Protein AF-A0A819PKG3-F1 (afdb_monomer_lite)

Foldseek 3Di:
DLVVVLVVCVVDPLPDPPPPPPDPPVNVVSLVVLLVVLVVVCVDPDDLLSVLLSLLSNLVSQVVDDDPPDPLVVSLVSVLVSLVVAALLSNLLSLVSSLVNVVVVCVVNVHDDPVSNVSSVCSNPPDDPPPDDPPRRPSNLVSCVVSPVLVVSLVSLVSSLVSLLVVDDPVLVVLLQPLPRALVNSLVVVVVVDDDCPVSSVSNLVSLQSSLVSLVVQLVVDVPSDPVSNVSSSSSNRSD

pLDDT: mean 70.4, std 14.84, range [35.84, 90.31]

Organism: NCBI:txid392033

Structure (mmCIF, N/CA/C/O backbone):
data_AF-A0A819PKG3-F1
#
_entry.id   AF-A0A819PKG3-F1
#
loop_
_atom_site.group_PDB
_atom_site.id
_atom_site.type_symbol
_atom_site.label_atom_id
_atom_site.label_alt_id
_atom_site.label_comp_id
_atom_site.label_asym_id
_atom_site.label_entity_id
_atom_site.label_seq_id
_atom_site.pdbx_PDB_ins_code
_atom_site.Cartn_x
_atom_site.Cartn_y
_atom_site.Cartn_z
_atom_site.occupancy
_atom_site.B_iso_or_equiv
_atom_site.auth_seq_id
_atom_site.auth_comp_id
_atom_site.auth_asym_id
_atom_site.auth_atom_id
_atom_site.pdbx_PDB_model_num
ATOM 1 N N . MET A 1 1 ? -17.868 6.378 -14.867 1.00 46.81 1 MET A N 1
ATOM 2 C CA . MET A 1 1 ? -17.670 5.806 -13.519 1.00 46.81 1 MET A CA 1
ATOM 3 C C . MET A 1 1 ? -16.278 6.158 -12.999 1.00 46.81 1 MET A C 1
ATOM 5 O O . MET A 1 1 ? -16.223 7.030 -12.149 1.00 46.81 1 MET A O 1
ATOM 9 N N . ARG A 1 2 ? -15.184 5.701 -13.640 1.00 41.38 2 ARG A N 1
ATOM 10 C CA . ARG A 1 2 ? -13.813 6.256 -13.464 1.00 41.38 2 ARG A CA 1
ATOM 11 C C . ARG A 1 2 ? -13.737 7.786 -13.596 1.00 41.38 2 ARG A C 1
ATOM 13 O O . ARG A 1 2 ? -13.111 8.456 -12.792 1.00 41.38 2 ARG A O 1
ATOM 20 N N . LEU A 1 3 ? -14.499 8.337 -14.547 1.00 35.84 3 LEU A N 1
ATOM 21 C CA . LEU A 1 3 ? -14.667 9.781 -14.764 1.00 35.84 3 LEU A CA 1
ATOM 22 C C . LEU A 1 3 ? -15.245 10.561 -13.569 1.00 35.84 3 LEU A C 1
ATOM 24 O O . LEU A 1 3 ? -15.046 11.762 -13.524 1.00 35.84 3 LEU A O 1
ATOM 28 N N . LYS A 1 4 ? -15.974 9.928 -12.635 1.00 41.09 4 LYS A N 1
ATOM 29 C CA . LYS A 1 4 ? -16.580 10.635 -11.492 1.00 41.09 4 LYS A CA 1
ATOM 30 C C . LYS A 1 4 ? -15.589 10.773 -10.333 1.00 41.09 4 LYS A C 1
ATOM 32 O O . LYS A 1 4 ? -15.540 11.836 -9.739 1.00 41.09 4 LYS A O 1
ATOM 37 N N . LEU A 1 5 ? -14.763 9.748 -10.085 1.00 47.56 5 LEU A N 1
ATOM 38 C CA . LEU A 1 5 ? -13.627 9.859 -9.163 1.00 47.56 5 LEU A CA 1
ATOM 39 C C . LEU A 1 5 ? -12.560 10.797 -9.747 1.00 47.56 5 LEU A C 1
ATOM 41 O O . LEU A 1 5 ? -12.163 11.745 -9.092 1.00 47.56 5 LEU A O 1
ATOM 45 N N . ALA A 1 6 ? -12.195 10.619 -11.023 1.00 41.00 6 ALA A N 1
ATOM 46 C CA . ALA A 1 6 ? -11.259 11.510 -11.715 1.00 41.00 6 ALA A CA 1
ATOM 47 C C . ALA A 1 6 ? -11.750 12.971 -11.800 1.00 41.00 6 ALA A C 1
ATOM 49 O O . ALA A 1 6 ? -10.934 13.882 -11.810 1.00 41.00 6 ALA A O 1
ATOM 50 N N . ALA A 1 7 ? -13.066 13.214 -11.865 1.00 42.75 7 ALA A N 1
ATOM 51 C CA . ALA A 1 7 ? -13.620 14.569 -11.787 1.00 42.75 7 ALA A CA 1
ATOM 52 C C . ALA A 1 7 ? -13.495 15.174 -10.379 1.00 42.75 7 ALA A C 1
ATOM 54 O O . ALA A 1 7 ? -13.214 16.359 -10.281 1.00 42.75 7 ALA A O 1
ATOM 55 N N . MET A 1 8 ? -13.634 14.375 -9.313 1.00 50.59 8 MET A N 1
ATOM 56 C CA . MET A 1 8 ? -13.410 14.844 -7.936 1.00 50.59 8 MET A CA 1
ATOM 57 C C . MET A 1 8 ? -11.933 15.165 -7.673 1.00 50.59 8 MET A C 1
ATOM 59 O O . MET A 1 8 ? -11.638 16.176 -7.051 1.00 50.59 8 MET A O 1
ATOM 63 N N . TYR A 1 9 ? -11.010 14.364 -8.214 1.00 45.62 9 TYR A N 1
ATOM 64 C CA . TYR A 1 9 ? -9.569 14.643 -8.160 1.00 45.62 9 TYR A CA 1
ATOM 65 C C . TYR A 1 9 ? -9.150 15.877 -8.973 1.00 45.62 9 TYR A C 1
ATOM 67 O O . TYR A 1 9 ? -8.185 16.535 -8.621 1.00 45.62 9 TYR A O 1
ATOM 75 N N . ARG A 1 10 ? -9.862 16.216 -10.057 1.00 44.12 10 ARG A N 1
ATOM 76 C CA . ARG A 1 10 ? -9.576 17.427 -10.851 1.00 44.12 10 ARG A CA 1
ATOM 77 C C . ARG A 1 10 ? -10.128 18.715 -10.252 1.00 44.12 10 ARG A C 1
ATOM 79 O O . ARG A 1 10 ? -9.676 19.780 -10.650 1.00 44.12 10 ARG A O 1
ATOM 86 N N . GLU A 1 11 ? -11.130 18.639 -9.379 1.00 43.03 11 GLU A N 1
ATOM 87 C CA . GLU A 1 11 ? -11.651 19.828 -8.690 1.00 43.03 11 GLU A CA 1
ATOM 88 C C . GLU A 1 11 ? -10.794 20.221 -7.479 1.00 43.03 11 GLU A C 1
ATOM 90 O O . GLU A 1 11 ? -10.862 21.372 -7.060 1.00 43.03 11 GLU A O 1
ATOM 95 N N . ASN A 1 12 ? -9.947 19.314 -6.980 1.00 44.34 12 ASN A N 1
ATOM 96 C CA . ASN A 1 12 ? -9.020 19.563 -5.884 1.00 44.34 12 ASN A CA 1
ATOM 97 C C . ASN A 1 12 ? -7.599 19.154 -6.306 1.00 44.34 12 ASN A C 1
ATOM 99 O O . ASN A 1 12 ? -7.219 17.992 -6.167 1.00 44.34 12 ASN A O 1
ATOM 103 N N . GLU A 1 13 ? -6.803 20.109 -6.785 1.00 42.12 13 GLU A N 1
ATOM 104 C CA . GLU A 1 13 ? -5.339 20.035 -6.698 1.00 42.12 13 GLU A CA 1
ATOM 105 C C . GLU A 1 13 ? -4.972 19.931 -5.205 1.00 42.12 13 GLU A C 1
ATOM 107 O O . GLU A 1 13 ? -4.808 20.927 -4.510 1.00 42.12 13 GLU A O 1
ATOM 112 N N . ILE A 1 14 ? -4.953 18.704 -4.673 1.00 48.00 14 ILE A N 1
ATOM 113 C CA . ILE A 1 14 ? -4.608 18.413 -3.269 1.00 48.00 14 ILE A CA 1
ATOM 114 C C . ILE A 1 14 ? -3.106 18.635 -3.015 1.00 48.00 14 ILE A C 1
ATOM 116 O O . ILE A 1 14 ? -2.714 18.810 -1.863 1.00 48.00 14 ILE A O 1
ATOM 120 N N . ASP A 1 15 ? -2.295 18.709 -4.073 1.00 41.75 15 ASP A N 1
ATOM 121 C CA . ASP A 1 15 ? -0.834 18.737 -3.969 1.00 41.75 15 ASP A CA 1
ATOM 122 C C . ASP A 1 15 ? -0.178 20.063 -4.409 1.00 41.75 15 ASP A C 1
ATOM 124 O O . ASP A 1 15 ? 1.043 20.130 -4.370 1.00 41.75 15 ASP A O 1
ATOM 128 N N . ASP A 1 16 ? -0.922 21.127 -4.760 1.00 39.69 16 ASP A N 1
ATOM 129 C CA . ASP A 1 16 ? -0.291 22.354 -5.301 1.00 39.69 16 ASP A CA 1
ATOM 130 C C . ASP A 1 16 ? -0.904 23.676 -4.808 1.00 39.69 16 ASP A C 1
ATOM 132 O O . ASP A 1 16 ? -1.137 24.624 -5.557 1.00 39.69 16 ASP A O 1
ATOM 136 N N . VAL A 1 17 ? -1.135 23.767 -3.498 1.00 38.34 17 VAL A N 1
ATOM 137 C CA . VAL A 1 17 ? -1.155 25.080 -2.843 1.00 38.34 17 VAL A CA 1
ATOM 138 C C . VAL A 1 17 ? 0.166 25.233 -2.098 1.00 38.34 17 VAL A C 1
ATOM 140 O O . VAL A 1 17 ? 0.240 25.067 -0.879 1.00 38.34 17 VAL A O 1
ATOM 143 N N . GLU A 1 18 ? 1.238 25.525 -2.841 1.00 39.75 18 GLU A N 1
ATOM 144 C CA . GLU A 1 18 ? 2.344 26.298 -2.275 1.00 39.75 18 GLU A CA 1
ATOM 145 C C . GLU A 1 18 ? 1.774 27.673 -1.899 1.00 39.75 18 GLU A C 1
ATOM 147 O O . GLU A 1 18 ? 1.814 28.629 -2.671 1.00 39.75 18 GLU A O 1
ATOM 152 N N . ASP A 1 19 ? 1.166 27.762 -0.714 1.00 40.25 19 ASP A N 1
ATOM 153 C CA . ASP A 1 19 ? 0.818 29.045 -0.125 1.00 40.25 19 ASP A CA 1
ATOM 154 C C . ASP A 1 19 ? 2.145 29.765 0.160 1.00 40.25 19 ASP A C 1
ATOM 156 O O . ASP A 1 19 ? 2.827 29.497 1.155 1.00 40.25 19 ASP A O 1
ATOM 160 N N . GLU A 1 20 ? 2.493 30.722 -0.708 1.00 42.50 20 GLU A N 1
ATOM 161 C CA . GLU A 1 20 ? 3.565 31.712 -0.502 1.00 42.50 20 GLU A CA 1
ATOM 162 C C . GLU A 1 20 ? 3.429 32.453 0.852 1.00 42.50 20 GLU A C 1
ATOM 164 O O . GLU A 1 20 ? 4.369 33.114 1.301 1.00 42.50 20 GLU A O 1
ATOM 169 N N . ASP A 1 21 ? 2.293 32.291 1.540 1.00 44.12 21 ASP A N 1
ATOM 170 C CA . ASP A 1 21 ? 1.926 32.978 2.773 1.00 44.12 21 ASP A CA 1
ATOM 171 C C . ASP A 1 21 ? 2.094 32.157 4.067 1.00 44.12 21 ASP A C 1
ATOM 173 O O . ASP 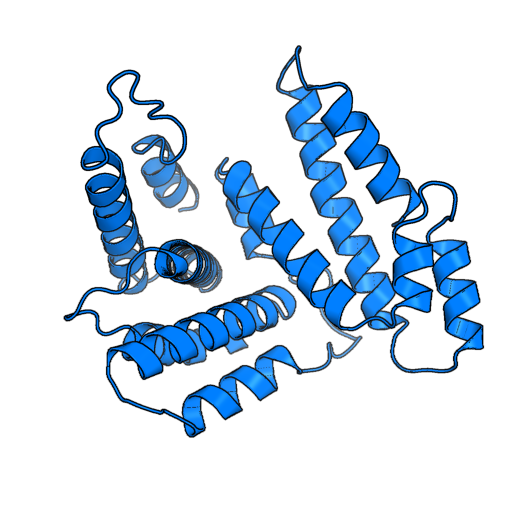A 1 21 ? 1.881 32.701 5.154 1.00 44.12 21 ASP A O 1
ATOM 177 N N . ASN A 1 22 ? 2.586 30.910 4.016 1.00 42.31 22 ASN A N 1
ATOM 178 C CA . ASN A 1 22 ? 2.948 30.146 5.228 1.00 42.31 22 ASN A CA 1
ATOM 179 C C . ASN A 1 22 ? 1.762 29.957 6.212 1.00 42.31 22 ASN A C 1
ATOM 181 O O . ASN A 1 22 ? 1.965 29.865 7.430 1.00 42.31 22 ASN A O 1
ATOM 185 N N . ASP A 1 23 ? 0.527 29.930 5.700 1.00 43.25 23 ASP A N 1
ATOM 186 C CA . ASP A 1 23 ? -0.680 29.748 6.505 1.00 43.25 23 ASP A CA 1
ATOM 187 C C . ASP A 1 23 ? -1.033 28.255 6.580 1.00 43.25 23 ASP A C 1
ATOM 189 O O . ASP A 1 23 ? -1.332 27.596 5.589 1.00 43.25 23 ASP A O 1
ATOM 193 N N . TYR A 1 24 ? -0.939 27.676 7.775 1.00 43.19 24 TYR A N 1
ATOM 194 C CA . TYR A 1 24 ? -1.132 26.237 7.993 1.00 43.19 24 TYR A CA 1
ATOM 195 C C . TYR A 1 24 ? -2.611 25.801 7.889 1.00 43.19 24 TYR A C 1
ATOM 197 O O . TYR A 1 24 ? -2.891 24.597 7.900 1.00 43.19 24 TYR A O 1
ATOM 205 N N . ASP A 1 25 ? -3.559 26.742 7.814 1.00 46.38 25 ASP A N 1
ATOM 206 C CA . ASP A 1 25 ? -4.997 26.482 7.982 1.00 46.38 25 ASP A CA 1
ATOM 207 C C . ASP A 1 25 ? -5.692 25.936 6.716 1.00 46.38 25 ASP A C 1
ATOM 209 O O . ASP A 1 25 ? -6.521 25.026 6.808 1.00 46.38 25 ASP A O 1
ATOM 213 N N . THR A 1 26 ? -5.300 26.378 5.518 1.00 44.91 26 THR A N 1
ATOM 214 C CA . THR A 1 26 ? -5.880 25.956 4.222 1.00 44.91 26 THR A CA 1
ATOM 215 C C . THR A 1 26 ? -5.641 24.474 3.920 1.00 44.91 26 THR A C 1
ATOM 217 O O . THR A 1 26 ? -6.523 23.772 3.412 1.00 44.91 26 THR A O 1
ATOM 220 N N . SER A 1 27 ? -4.475 23.952 4.313 1.00 56.16 27 SER A N 1
ATOM 221 C CA . SER A 1 27 ? -4.108 22.546 4.102 1.00 56.16 27 SER A CA 1
ATOM 222 C C . SER A 1 27 ? -4.941 21.570 4.951 1.00 56.16 27 SER A C 1
ATOM 224 O O . SER A 1 27 ? -5.255 20.462 4.511 1.00 56.16 27 SER A O 1
ATOM 226 N N . ASN A 1 28 ? -5.374 21.985 6.146 1.00 57.69 28 ASN A N 1
ATOM 227 C CA . ASN A 1 28 ? -6.182 21.156 7.045 1.00 57.69 28 ASN A CA 1
ATOM 228 C C . ASN A 1 28 ? -7.643 21.061 6.592 1.00 57.69 28 ASN A C 1
ATOM 230 O O . ASN A 1 28 ? -8.258 19.998 6.713 1.00 57.69 28 ASN A O 1
ATOM 234 N N . GLU A 1 29 ? -8.203 22.149 6.062 1.00 60.81 29 GLU A N 1
ATOM 235 C CA . GLU A 1 29 ? -9.578 22.177 5.555 1.00 60.81 29 GLU A CA 1
ATOM 236 C C . GLU A 1 29 ? -9.726 21.36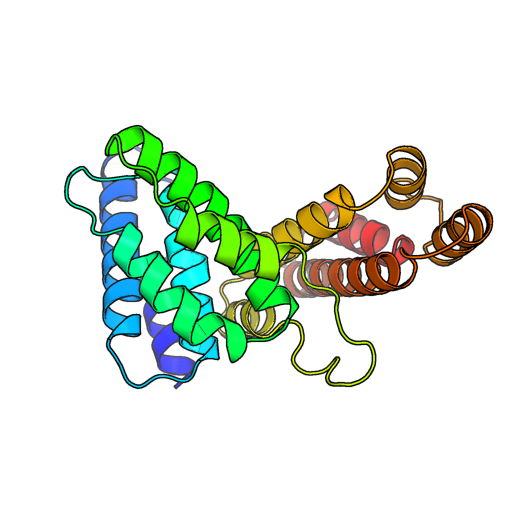9 4.260 1.00 60.81 29 GLU A C 1
ATOM 238 O O . GLU A 1 29 ? -10.637 20.543 4.159 1.00 60.81 29 GLU A O 1
ATOM 243 N N . SER A 1 30 ? -8.791 21.518 3.314 1.00 62.78 30 SER A N 1
ATOM 244 C CA . SER A 1 30 ? -8.776 20.748 2.059 1.00 62.78 30 SER A CA 1
ATOM 245 C C . SER A 1 30 ? -8.639 19.234 2.306 1.00 62.78 30 SER A C 1
ATOM 247 O O . SER A 1 30 ? -9.353 18.410 1.721 1.00 62.78 30 SER A O 1
ATOM 249 N N . ARG A 1 31 ? -7.797 18.839 3.271 1.00 63.66 31 ARG A N 1
ATOM 250 C CA . ARG A 1 31 ? -7.639 17.432 3.680 1.00 63.66 31 ARG A CA 1
ATOM 251 C C . ARG A 1 31 ? -8.858 16.887 4.422 1.00 63.66 31 ARG A C 1
ATOM 253 O O . ARG A 1 31 ? -9.270 15.759 4.157 1.00 63.66 31 ARG A O 1
ATOM 260 N N . ALA A 1 32 ? -9.470 17.667 5.317 1.00 67.31 32 ALA A N 1
ATOM 261 C CA . ALA A 1 32 ? -10.700 17.264 6.004 1.00 67.31 32 ALA A CA 1
ATOM 262 C C . ALA A 1 32 ? -11.863 17.068 5.019 1.00 67.31 32 ALA A C 1
ATOM 264 O O . ALA A 1 32 ? -12.620 16.103 5.144 1.00 67.31 32 ALA A O 1
ATOM 265 N N . LEU A 1 33 ? -11.962 17.939 4.011 1.00 70.94 33 LEU A N 1
ATOM 266 C CA . LEU A 1 33 ? -12.909 17.799 2.910 1.00 70.94 33 LEU A CA 1
ATOM 267 C C . LEU A 1 33 ? -12.640 16.517 2.110 1.00 70.94 33 LEU A C 1
ATOM 269 O O . LEU A 1 33 ? -13.570 15.761 1.839 1.00 70.94 33 LEU A O 1
ATOM 273 N N . SER A 1 34 ? -11.374 16.225 1.809 1.00 71.00 34 SER A N 1
ATOM 274 C CA . SER A 1 34 ? -10.971 14.999 1.108 1.00 71.00 34 SER A CA 1
ATOM 275 C C . SER A 1 34 ? -11.344 13.738 1.898 1.00 71.00 34 SER A C 1
ATOM 277 O O . SER A 1 34 ? -11.949 12.814 1.354 1.00 71.00 34 SER A O 1
ATOM 279 N N . LEU A 1 35 ? -11.074 13.709 3.209 1.00 73.12 35 LEU A N 1
ATOM 280 C CA . LEU A 1 35 ? -11.461 12.605 4.095 1.00 73.12 35 LEU A CA 1
ATOM 281 C C . LEU A 1 35 ? -12.983 12.390 4.105 1.00 73.12 35 LEU A C 1
ATOM 283 O O . LEU A 1 35 ? -13.457 11.251 4.022 1.00 73.12 35 LEU A O 1
ATOM 287 N N . GLN A 1 36 ? -13.754 13.479 4.180 1.00 75.56 36 GLN A N 1
ATOM 288 C CA . GLN A 1 36 ? -15.212 13.430 4.119 1.00 75.56 36 GLN A CA 1
ATOM 289 C C . GLN A 1 36 ? -15.686 12.853 2.781 1.00 75.56 36 GLN A C 1
ATOM 291 O O . GLN A 1 36 ? -16.509 11.941 2.774 1.00 75.56 36 GLN A O 1
ATOM 296 N N . GLN A 1 37 ? -15.134 13.320 1.661 1.00 75.56 37 GLN A N 1
ATOM 297 C CA . GLN A 1 37 ? -15.493 12.845 0.324 1.00 75.56 37 GLN A CA 1
ATOM 298 C C . GLN A 1 37 ? -15.220 11.347 0.155 1.00 75.56 37 GLN A C 1
ATOM 300 O O . GLN A 1 37 ? -16.105 10.614 -0.289 1.00 75.56 37 GLN A O 1
ATOM 305 N N . TYR A 1 38 ? -14.047 10.850 0.564 1.00 78.75 38 TYR A N 1
ATOM 306 C CA . TYR A 1 38 ? -13.763 9.409 0.520 1.00 78.75 38 TYR A CA 1
ATOM 307 C C . TYR A 1 38 ? -14.717 8.611 1.412 1.00 78.75 38 TYR A C 1
ATOM 309 O O . TYR A 1 38 ? -15.196 7.549 1.014 1.00 78.75 38 TYR A O 1
ATOM 317 N N . THR A 1 39 ? -15.052 9.133 2.593 1.00 78.69 39 THR A N 1
ATOM 318 C CA . THR A 1 39 ? -16.004 8.484 3.504 1.00 78.69 39 THR A CA 1
ATOM 319 C C . THR A 1 39 ? -17.415 8.439 2.912 1.00 78.69 39 THR A C 1
ATOM 321 O O . THR A 1 39 ? -18.094 7.419 3.016 1.00 78.69 39 THR A O 1
ATOM 324 N N . GLU A 1 40 ? -17.858 9.501 2.239 1.00 79.81 40 GLU A N 1
ATOM 325 C CA . GLU A 1 40 ? -19.136 9.535 1.523 1.00 79.81 40 GLU A CA 1
ATOM 326 C C . GLU A 1 40 ? -19.156 8.535 0.364 1.00 79.81 40 GLU A C 1
ATOM 328 O O . GLU A 1 40 ? -20.128 7.792 0.209 1.00 79.81 40 GLU A O 1
ATOM 333 N N . LEU A 1 41 ? -18.070 8.442 -0.406 1.00 79.56 41 LEU A N 1
ATOM 334 C CA . LEU A 1 41 ? -17.935 7.476 -1.496 1.00 79.56 41 LEU A CA 1
ATOM 335 C C . LEU A 1 41 ? -18.054 6.027 -1.006 1.00 79.56 41 LEU A C 1
ATOM 337 O O . LEU A 1 41 ? -18.678 5.214 -1.687 1.00 79.56 41 LEU A O 1
ATOM 341 N N . LEU A 1 42 ? -17.550 5.709 0.191 1.00 83.19 42 LEU A N 1
ATOM 342 C CA . LEU A 1 42 ? -17.706 4.379 0.795 1.00 83.19 42 LEU A CA 1
ATOM 343 C C . LEU A 1 42 ? -19.171 4.007 1.090 1.00 83.19 42 LEU A C 1
ATOM 345 O O . LEU A 1 42 ? -19.489 2.821 1.171 1.00 83.19 42 LEU A O 1
ATOM 349 N N . THR A 1 43 ? -20.073 4.986 1.225 1.00 80.56 43 THR A N 1
ATOM 350 C CA . THR A 1 43 ? -21.513 4.733 1.438 1.00 80.56 43 THR A CA 1
ATOM 351 C C . THR A 1 43 ? -22.277 4.434 0.149 1.00 80.56 43 THR A C 1
ATOM 353 O O . THR A 1 43 ? -23.422 3.981 0.191 1.00 80.56 43 THR A O 1
ATOM 356 N N . MET A 1 44 ? -21.660 4.694 -1.003 1.00 81.50 44 MET A N 1
ATOM 357 C CA . MET A 1 44 ? -22.278 4.519 -2.308 1.00 81.50 44 MET A CA 1
ATOM 358 C C . MET A 1 44 ? -22.053 3.097 -2.846 1.00 81.50 44 MET A C 1
ATOM 360 O O . MET A 1 44 ? -21.112 2.393 -2.472 1.00 81.50 44 MET A O 1
ATOM 364 N N . ASP A 1 45 ? -22.921 2.674 -3.767 1.00 79.62 45 ASP A N 1
ATOM 365 C CA . ASP A 1 45 ? -22.821 1.374 -4.438 1.00 79.62 45 ASP A CA 1
ATOM 366 C C . ASP A 1 45 ? -21.771 1.416 -5.565 1.00 79.62 45 ASP A C 1
ATOM 368 O O . ASP A 1 45 ? -22.090 1.499 -6.753 1.00 79.62 45 ASP A O 1
ATOM 372 N N . TYR A 1 46 ? -20.498 1.466 -5.168 1.00 77.94 46 TYR A N 1
ATOM 373 C CA . TYR A 1 46 ? -19.344 1.365 -6.063 1.00 77.94 46 TYR A CA 1
ATOM 374 C C . TYR A 1 46 ? -18.701 -0.024 -6.021 1.00 77.94 46 TYR A C 1
ATOM 376 O O . TYR A 1 46 ? -18.902 -0.792 -5.070 1.00 77.94 46 TYR A O 1
ATOM 384 N N . ASP A 1 47 ? -17.920 -0.311 -7.067 1.00 79.56 47 ASP A N 1
ATOM 385 C CA . ASP A 1 47 ? -17.081 -1.504 -7.144 1.00 79.56 47 ASP A CA 1
ATOM 386 C C . ASP A 1 47 ? -16.057 -1.546 -5.996 1.00 79.56 47 ASP A C 1
ATOM 388 O O . ASP A 1 47 ? -15.772 -0.544 -5.327 1.00 79.56 47 ASP A O 1
ATOM 392 N N . ASP A 1 48 ? -15.573 -2.751 -5.700 1.00 81.38 48 ASP A N 1
ATOM 393 C CA . ASP A 1 48 ? -14.688 -2.960 -4.559 1.00 81.38 48 ASP A CA 1
ATOM 394 C C . ASP A 1 48 ? -13.328 -2.273 -4.795 1.00 81.38 48 ASP A C 1
ATOM 396 O O . ASP A 1 48 ? -12.736 -1.774 -3.844 1.00 81.38 48 ASP A O 1
ATOM 400 N N . GLU A 1 49 ? -12.878 -2.132 -6.047 1.00 77.12 49 GLU A N 1
ATOM 401 C CA . GLU A 1 49 ? -11.652 -1.413 -6.410 1.00 77.12 49 GLU A CA 1
ATOM 402 C C . GLU A 1 49 ? -11.708 0.083 -6.046 1.00 77.12 49 GLU A C 1
ATOM 404 O O . GLU A 1 49 ? -10.767 0.600 -5.439 1.00 77.12 49 GLU A O 1
ATOM 409 N N . ILE A 1 50 ? -12.814 0.785 -6.332 1.00 79.56 50 ILE A N 1
ATOM 410 C CA . ILE A 1 50 ? -13.005 2.183 -5.905 1.00 79.56 50 ILE A CA 1
ATOM 411 C C . ILE A 1 50 ? -13.020 2.279 -4.380 1.00 79.56 50 ILE A C 1
ATOM 413 O O . ILE A 1 50 ? -12.438 3.209 -3.817 1.00 79.56 50 ILE A O 1
ATOM 417 N N . LYS A 1 51 ? -13.651 1.320 -3.693 1.00 84.06 51 LYS A N 1
ATOM 418 C CA . LYS A 1 51 ? -13.626 1.273 -2.224 1.00 84.06 51 LYS A CA 1
ATOM 419 C C . LYS A 1 51 ? -12.202 1.079 -1.707 1.00 84.06 51 LYS A C 1
ATOM 421 O O . LYS A 1 51 ? -11.815 1.773 -0.773 1.00 84.06 51 LYS A O 1
ATOM 426 N N . GLY A 1 52 ? -11.405 0.225 -2.350 1.00 86.00 52 GLY A N 1
ATOM 427 C CA . GLY A 1 52 ? -9.978 0.052 -2.067 1.00 86.00 52 GLY A CA 1
ATOM 428 C C . GLY A 1 52 ? -9.186 1.357 -2.188 1.00 86.00 52 GLY A C 1
ATOM 429 O O . GLY A 1 52 ? -8.451 1.707 -1.269 1.00 86.00 52 GLY A O 1
ATOM 430 N N . VAL A 1 53 ? -9.399 2.129 -3.260 1.00 85.06 53 VAL A N 1
ATOM 431 C CA . VAL A 1 53 ? -8.780 3.458 -3.449 1.00 85.06 53 VAL A CA 1
ATOM 432 C C . VAL A 1 53 ? -9.210 4.444 -2.357 1.00 85.06 53 VAL A C 1
ATOM 434 O O . VAL A 1 53 ? -8.382 5.201 -1.849 1.00 85.06 53 VAL A O 1
ATOM 437 N N . CYS A 1 54 ? -10.486 4.431 -1.962 1.00 85.62 54 CYS A N 1
ATOM 438 C CA . CYS A 1 54 ? -10.979 5.280 -0.875 1.00 85.62 54 CYS A CA 1
ATOM 439 C C . CYS A 1 54 ? -10.312 4.911 0.456 1.00 85.62 54 CYS A C 1
ATOM 441 O O . CYS A 1 54 ? -9.813 5.795 1.146 1.00 85.62 54 CYS A O 1
ATOM 443 N N . TYR A 1 55 ? -10.242 3.619 0.797 1.00 89.56 55 TYR A N 1
ATOM 444 C CA . TYR A 1 55 ? -9.557 3.164 2.009 1.00 89.56 55 TYR A CA 1
ATOM 445 C C . TYR A 1 55 ? -8.068 3.499 1.993 1.00 89.56 55 TYR A C 1
ATOM 447 O O . TYR A 1 55 ? -7.557 3.971 3.004 1.00 89.56 55 TYR A O 1
ATOM 455 N N . TYR A 1 56 ? -7.388 3.331 0.857 1.00 88.31 56 TYR A N 1
ATOM 456 C CA . TYR A 1 56 ? -5.978 3.698 0.717 1.00 88.31 56 TYR A CA 1
ATOM 457 C C . TYR A 1 56 ? -5.752 5.178 1.047 1.00 88.31 56 TYR A C 1
ATOM 459 O O . TYR A 1 56 ? -4.919 5.502 1.892 1.00 88.31 56 TYR A O 1
ATOM 467 N N . ASN A 1 57 ? -6.542 6.074 0.448 1.00 82.81 57 ASN A N 1
ATOM 468 C CA . ASN A 1 57 ? -6.414 7.507 0.704 1.00 82.81 57 ASN A CA 1
ATOM 469 C C . ASN A 1 57 ? -6.807 7.891 2.132 1.00 82.81 57 ASN A C 1
ATOM 471 O O . ASN A 1 57 ? -6.109 8.692 2.746 1.00 82.81 57 ASN A O 1
ATOM 475 N N . ILE A 1 58 ? -7.873 7.304 2.685 1.00 83.56 58 ILE A N 1
ATOM 476 C CA . ILE A 1 58 ? -8.278 7.542 4.077 1.00 83.56 58 ILE A CA 1
ATOM 477 C C . ILE A 1 58 ? -7.148 7.158 5.039 1.00 83.56 58 ILE A C 1
ATOM 479 O O . ILE A 1 58 ? -6.779 7.963 5.889 1.00 83.56 58 ILE A O 1
ATOM 483 N N . LEU A 1 59 ? -6.577 5.958 4.896 1.00 85.12 59 LEU A N 1
ATOM 484 C CA . LEU A 1 59 ? -5.505 5.483 5.773 1.00 85.12 59 LEU A CA 1
ATOM 485 C C . LEU A 1 59 ? -4.214 6.295 5.595 1.00 85.12 59 LEU A C 1
ATOM 487 O O . LEU A 1 59 ? -3.544 6.585 6.584 1.00 85.12 59 LEU A O 1
ATOM 491 N N . ARG A 1 60 ? -3.886 6.710 4.362 1.00 77.94 60 ARG A N 1
ATOM 492 C CA . ARG A 1 60 ? -2.729 7.574 4.070 1.00 77.94 60 ARG A CA 1
ATOM 493 C C . ARG A 1 60 ? -2.861 8.945 4.732 1.00 77.94 60 ARG A C 1
ATOM 495 O O . ARG A 1 60 ? -1.929 9.386 5.393 1.00 77.94 60 ARG A O 1
ATOM 502 N N . LEU A 1 61 ? -4.019 9.592 4.585 1.00 73.69 61 LEU A N 1
ATOM 503 C CA . LEU A 1 61 ? -4.295 10.918 5.153 1.00 73.69 61 LEU A CA 1
ATOM 504 C C . LEU A 1 61 ? -4.338 10.909 6.690 1.00 73.69 61 LEU A C 1
ATOM 506 O O . LEU A 1 61 ? -4.190 11.950 7.326 1.00 73.69 61 LEU A O 1
ATOM 510 N N . TYR A 1 62 ? -4.537 9.741 7.302 1.00 70.50 62 TYR A N 1
ATOM 511 C CA . TYR A 1 62 ? -4.730 9.631 8.741 1.00 70.50 62 TYR A CA 1
ATOM 512 C C . TYR A 1 62 ? -3.471 9.783 9.588 1.00 70.50 62 TYR A C 1
ATOM 514 O O . TYR A 1 62 ? -3.587 10.237 10.726 1.00 70.50 62 TYR A O 1
ATOM 522 N N . LYS A 1 63 ? -2.285 9.459 9.045 1.00 60.47 63 LYS A N 1
ATOM 523 C CA . LYS A 1 63 ? -0.994 9.606 9.752 1.00 60.47 63 LYS A CA 1
ATOM 524 C C . LYS A 1 63 ? -0.769 11.019 10.305 1.00 60.47 63 LYS A C 1
ATOM 526 O O . LYS A 1 63 ? 0.062 11.215 11.185 1.00 60.47 63 LYS A O 1
ATOM 531 N N . GLU A 1 64 ? -1.507 12.001 9.797 1.00 55.72 64 GLU A N 1
ATOM 532 C CA . GLU A 1 64 ? -1.336 13.402 10.149 1.00 55.72 64 GLU A CA 1
ATOM 533 C C . GLU A 1 64 ? -2.453 13.951 11.064 1.00 55.72 64 GLU A C 1
ATOM 535 O O . GLU A 1 64 ? -2.197 14.899 11.807 1.00 55.72 64 GLU A O 1
ATOM 540 N N . TYR A 1 65 ? -3.669 13.367 11.095 1.00 55.38 65 TYR A N 1
ATOM 541 C CA . TYR A 1 65 ? -4.829 13.992 11.765 1.00 55.38 65 TYR A CA 1
ATOM 542 C C . TYR A 1 65 ? -5.884 13.010 12.304 1.00 55.38 65 TYR A C 1
ATOM 544 O O . TYR A 1 65 ? -6.949 12.815 11.719 1.00 55.38 65 TYR A O 1
ATOM 552 N N . LEU A 1 66 ? -5.654 12.479 13.503 1.00 59.78 66 LEU A N 1
ATOM 553 C CA . LEU A 1 66 ? -6.700 11.855 14.319 1.00 59.78 66 LEU A CA 1
ATOM 554 C C . LEU A 1 66 ? -7.527 12.902 15.073 1.00 59.78 66 LEU A C 1
ATOM 556 O O . LEU A 1 66 ? -7.030 13.491 16.038 1.00 59.78 66 LEU A O 1
ATOM 560 N N . LYS A 1 67 ? -8.809 13.097 14.732 1.00 59.78 67 LYS A N 1
ATOM 561 C CA . LYS A 1 67 ? -9.702 13.934 15.553 1.00 59.78 67 LYS A CA 1
ATOM 562 C C . LYS A 1 67 ? -10.306 13.142 16.720 1.00 59.78 67 LYS A C 1
ATOM 564 O O . LYS A 1 67 ? -10.461 11.914 16.702 1.00 59.78 67 LYS A O 1
ATOM 569 N N . SER A 1 68 ? -10.672 13.856 17.787 1.00 52.66 68 SER A N 1
ATOM 570 C CA . SER A 1 68 ? -11.269 13.282 19.008 1.00 52.66 68 SER A CA 1
ATOM 571 C C . SER A 1 68 ? -12.602 12.565 18.772 1.00 52.66 68 SER A C 1
ATOM 573 O O . SER A 1 68 ? -12.954 11.695 19.570 1.00 52.66 68 SER A O 1
ATOM 575 N N . ASP A 1 69 ? -13.271 12.841 17.656 1.00 56.12 69 ASP A N 1
ATOM 576 C CA . ASP A 1 69 ? -14.633 12.371 17.388 1.00 56.12 69 ASP A CA 1
ATOM 577 C C . ASP A 1 69 ? -14.696 11.362 16.228 1.00 56.12 69 ASP A C 1
ATOM 579 O O . ASP A 1 69 ? -15.771 10.864 15.900 1.00 56.12 69 ASP A O 1
ATOM 583 N N . ASP A 1 70 ? -13.549 11.018 15.630 1.00 65.62 70 ASP A N 1
ATOM 584 C CA . ASP A 1 70 ? -13.506 10.097 14.497 1.00 65.62 70 ASP A CA 1
ATOM 585 C C . ASP A 1 70 ? -13.819 8.656 14.924 1.00 65.62 70 ASP A C 1
ATOM 587 O O . ASP A 1 70 ? -13.194 8.088 15.831 1.00 65.62 70 ASP A O 1
ATOM 591 N N . ASP A 1 71 ? -14.747 8.026 14.203 1.00 69.56 71 ASP A N 1
ATOM 592 C CA . ASP A 1 71 ? -15.066 6.598 14.309 1.00 69.56 71 ASP A CA 1
ATOM 593 C C . ASP A 1 71 ? -14.085 5.767 13.463 1.00 69.56 71 ASP A C 1
ATOM 595 O O . ASP A 1 71 ? -14.458 4.968 12.601 1.00 69.56 71 ASP A O 1
ATOM 599 N N . GLY A 1 72 ? -12.789 6.015 13.676 1.00 76.06 72 GLY A N 1
ATOM 600 C CA . GLY A 1 72 ? -11.707 5.405 12.907 1.00 76.06 72 GLY A CA 1
ATOM 601 C C . GLY A 1 72 ? -11.738 3.878 12.952 1.00 76.06 72 GLY A C 1
ATOM 602 O O . GLY A 1 72 ? -11.482 3.205 11.956 1.00 76.06 72 GLY A O 1
ATOM 603 N N . LYS A 1 73 ? -12.169 3.318 14.083 1.00 81.94 73 LYS A N 1
ATOM 604 C CA . LYS A 1 73 ? -12.366 1.879 14.224 1.00 81.94 73 LYS A CA 1
ATOM 605 C C . LYS A 1 73 ? -13.401 1.330 13.239 1.00 81.94 73 LYS A C 1
ATOM 607 O O . LYS A 1 73 ? -13.131 0.327 12.586 1.00 81.94 73 LYS A O 1
ATOM 612 N N . LYS A 1 74 ? -14.550 1.993 13.083 1.00 84.38 74 LYS A N 1
ATOM 613 C CA . LYS A 1 74 ? -15.593 1.570 12.139 1.00 84.38 74 LYS A CA 1
ATOM 614 C C . LYS A 1 74 ? -15.125 1.629 10.686 1.00 84.38 74 LYS A C 1
ATOM 616 O O . LYS A 1 74 ? -15.547 0.800 9.886 1.00 84.38 74 LYS A O 1
ATOM 621 N N . ILE A 1 75 ? -14.249 2.576 10.340 1.00 85.06 75 ILE A N 1
ATOM 622 C CA . ILE A 1 75 ? -13.626 2.633 9.008 1.00 85.06 75 ILE A CA 1
ATOM 623 C C . ILE A 1 75 ? -12.857 1.336 8.743 1.00 85.06 75 ILE A C 1
ATOM 625 O O . ILE A 1 75 ? -13.074 0.700 7.711 1.00 85.06 75 ILE A O 1
ATOM 629 N N . VAL A 1 76 ? -12.014 0.921 9.689 1.00 87.56 76 VAL A N 1
ATOM 630 C CA . VAL A 1 76 ? -11.204 -0.295 9.554 1.00 87.56 76 VAL A CA 1
ATOM 631 C C . VAL A 1 76 ? -12.061 -1.561 9.614 1.00 87.56 76 VAL A C 1
ATOM 633 O O . VAL A 1 76 ? -11.852 -2.463 8.808 1.00 87.56 76 VAL A O 1
ATOM 636 N N . ASP A 1 77 ? -13.069 -1.615 10.487 1.00 87.06 77 ASP A N 1
ATOM 637 C CA . ASP A 1 77 ? -14.021 -2.733 10.538 1.00 87.06 77 ASP A CA 1
ATOM 638 C C . ASP A 1 77 ? -14.746 -2.915 9.191 1.00 87.06 77 ASP A C 1
ATOM 640 O O . ASP A 1 77 ? -14.804 -4.026 8.667 1.00 87.06 77 ASP A O 1
ATOM 644 N N . ASN A 1 78 ? -15.231 -1.826 8.582 1.00 87.31 78 ASN A N 1
ATOM 645 C CA . ASN A 1 78 ? -15.858 -1.875 7.257 1.00 87.31 78 ASN A CA 1
ATOM 646 C C . ASN A 1 78 ? -14.858 -2.294 6.170 1.00 87.31 78 ASN A C 1
ATOM 648 O O . ASN A 1 78 ? -15.206 -3.043 5.257 1.00 87.31 78 ASN A O 1
ATOM 652 N N . MET A 1 79 ? -13.611 -1.824 6.262 1.00 90.31 79 MET A N 1
ATOM 653 C CA . MET A 1 79 ? -12.563 -2.186 5.312 1.00 90.31 79 MET A CA 1
ATOM 654 C C . MET A 1 79 ? -12.319 -3.696 5.302 1.00 90.31 79 MET A C 1
ATOM 656 O O . MET A 1 79 ? -12.189 -4.278 4.226 1.00 90.31 79 MET A O 1
ATOM 660 N N . VAL A 1 80 ? -12.316 -4.351 6.468 1.00 87.81 80 VAL A N 1
ATOM 661 C CA . VAL A 1 80 ? -12.107 -5.806 6.586 1.00 87.81 80 VAL A CA 1
ATOM 662 C C . VAL A 1 80 ? -13.134 -6.617 5.784 1.00 87.81 80 VAL A C 1
ATOM 664 O O . VAL A 1 80 ? -12.801 -7.697 5.303 1.00 87.81 80 VAL A O 1
ATOM 667 N N . GLU A 1 81 ? -14.349 -6.109 5.567 1.00 85.62 81 GLU A N 1
ATOM 668 C CA . GLU A 1 81 ? -15.352 -6.769 4.714 1.00 85.62 81 GLU A CA 1
ATOM 669 C C . GLU A 1 81 ? -15.043 -6.653 3.211 1.00 85.62 81 GLU A C 1
ATOM 671 O O . GLU A 1 81 ? -15.471 -7.491 2.410 1.00 85.62 81 GLU A O 1
ATOM 676 N N . VAL A 1 82 ? -14.303 -5.613 2.819 1.00 84.81 82 VAL A N 1
ATOM 677 C CA . VAL A 1 82 ? -13.909 -5.338 1.431 1.00 84.81 82 VAL A CA 1
ATOM 678 C C . VAL A 1 82 ? -12.591 -6.023 1.082 1.00 84.81 82 VAL A C 1
ATOM 680 O O . VAL A 1 82 ? -12.469 -6.515 -0.040 1.00 84.81 82 VAL A O 1
ATOM 683 N N . LEU A 1 83 ? -11.647 -6.133 2.032 1.00 85.88 83 LEU A N 1
ATOM 684 C CA . LEU A 1 83 ? -10.315 -6.711 1.799 1.00 85.88 83 LEU A CA 1
ATOM 685 C C . LEU A 1 83 ? -10.372 -8.024 0.996 1.00 85.88 83 LEU A C 1
ATOM 687 O O . LEU A 1 83 ? -9.786 -8.049 -0.080 1.00 85.88 83 LEU A O 1
ATOM 691 N N . PRO A 1 84 ? -11.138 -9.071 1.369 1.00 84.69 84 PRO A N 1
ATOM 692 C CA . PRO A 1 84 ? -11.095 -10.359 0.663 1.00 84.69 84 PRO A CA 1
ATOM 693 C C . PRO A 1 84 ? -11.486 -10.311 -0.823 1.00 84.69 84 PRO A C 1
ATOM 695 O O . PRO A 1 84 ? -11.298 -11.294 -1.539 1.00 84.69 84 PRO A O 1
ATOM 698 N N . LYS A 1 85 ? -12.084 -9.207 -1.281 1.00 83.94 85 LYS A N 1
ATOM 699 C CA . LYS A 1 85 ? -12.521 -8.996 -2.665 1.00 83.94 85 LYS A CA 1
ATOM 700 C C . LYS A 1 85 ? -11.491 -8.247 -3.510 1.00 83.94 85 LYS A C 1
ATOM 702 O O . LYS A 1 85 ? -11.593 -8.257 -4.736 1.00 83.94 85 LYS A O 1
ATOM 707 N N . LEU A 1 86 ? -10.527 -7.599 -2.861 1.00 82.06 86 LEU A N 1
ATOM 708 C CA . LEU A 1 86 ? -9.444 -6.873 -3.509 1.00 82.06 86 LEU A CA 1
ATOM 709 C C . LEU A 1 86 ? -8.355 -7.826 -3.995 1.00 82.06 86 LEU A C 1
ATOM 711 O O . LEU A 1 86 ? -8.362 -9.026 -3.719 1.00 82.06 86 LEU A O 1
ATOM 715 N N . ALA A 1 87 ? -7.390 -7.282 -4.720 1.00 81.62 87 ALA A N 1
ATOM 716 C CA . ALA A 1 87 ? -6.187 -8.006 -5.076 1.00 81.62 87 ALA A CA 1
ATOM 717 C C . ALA A 1 87 ? -5.313 -8.315 -3.857 1.00 81.62 87 ALA A C 1
ATOM 719 O O . ALA A 1 87 ? -5.333 -7.570 -2.883 1.00 81.62 87 ALA A O 1
ATOM 720 N N . THR A 1 88 ? -4.491 -9.361 -3.918 1.00 79.25 88 THR A N 1
ATOM 721 C CA . THR A 1 88 ? -3.673 -9.777 -2.769 1.00 79.25 88 THR A CA 1
ATOM 722 C C . THR A 1 88 ? -2.721 -8.684 -2.269 1.00 79.25 88 THR A C 1
ATOM 724 O O . THR A 1 88 ? -2.580 -8.520 -1.059 1.00 79.25 88 THR A O 1
ATOM 727 N N . PHE A 1 89 ? -2.104 -7.890 -3.150 1.00 79.50 89 PHE A N 1
ATOM 728 C CA . PHE A 1 89 ? -1.245 -6.788 -2.697 1.00 79.50 89 PHE A CA 1
ATOM 729 C C . PHE A 1 89 ? -2.037 -5.617 -2.144 1.00 79.50 89 PHE A C 1
ATOM 731 O O . PHE A 1 89 ? -1.671 -5.088 -1.100 1.00 79.50 89 PHE A O 1
ATOM 738 N N . ASP A 1 90 ? -3.151 -5.262 -2.789 1.00 85.31 90 ASP A N 1
ATOM 739 C CA . ASP A 1 90 ? -4.073 -4.250 -2.269 1.00 85.31 90 ASP A CA 1
ATOM 740 C C . ASP A 1 90 ? -4.535 -4.625 -0.853 1.00 85.31 90 ASP A C 1
ATOM 742 O O . ASP A 1 90 ? -4.531 -3.792 0.049 1.00 85.31 90 ASP A O 1
ATOM 746 N N . GLN A 1 91 ? -4.856 -5.903 -0.633 1.00 87.62 91 GLN A N 1
ATOM 747 C CA . GLN A 1 91 ? -5.209 -6.444 0.677 1.00 87.62 91 GLN A CA 1
ATOM 748 C C . GLN A 1 91 ? -4.088 -6.279 1.698 1.00 87.62 91 GLN A C 1
ATOM 750 O O . GLN A 1 91 ? -4.325 -5.763 2.790 1.00 87.62 91 GLN A O 1
ATOM 755 N N . ARG A 1 92 ? -2.880 -6.738 1.354 1.00 86.19 92 ARG A N 1
ATOM 756 C CA . ARG A 1 92 ? -1.715 -6.721 2.247 1.00 86.19 92 ARG A CA 1
ATOM 757 C C . ARG A 1 92 ? -1.311 -5.295 2.606 1.00 86.19 92 ARG A C 1
ATOM 759 O O . ARG A 1 92 ? -1.069 -5.030 3.780 1.00 86.19 92 ARG A O 1
ATOM 766 N N . LEU A 1 93 ? -1.289 -4.386 1.633 1.00 87.25 93 LEU A N 1
ATOM 767 C CA . LEU A 1 93 ? -0.949 -2.985 1.859 1.00 87.25 93 LEU A CA 1
ATOM 768 C C . LEU A 1 93 ? -1.984 -2.302 2.749 1.00 87.25 93 LEU A C 1
ATOM 770 O O . LEU A 1 93 ? -1.627 -1.693 3.754 1.00 87.25 93 LEU A O 1
ATOM 774 N N . LEU A 1 94 ? -3.271 -2.431 2.415 1.00 90.06 94 LEU A N 1
ATOM 775 C CA . LEU A 1 94 ? -4.339 -1.840 3.219 1.00 90.06 94 LEU A CA 1
ATOM 776 C C . LEU A 1 94 ? -4.362 -2.413 4.638 1.00 90.06 94 LEU A C 1
ATOM 778 O O . LEU A 1 94 ? -4.612 -1.672 5.583 1.00 90.06 94 LEU A O 1
ATOM 782 N N . ALA A 1 95 ? -4.057 -3.702 4.811 1.00 90.31 95 ALA A N 1
ATOM 783 C CA . ALA A 1 95 ? -3.935 -4.308 6.130 1.00 90.31 95 ALA A CA 1
ATOM 784 C C . ALA A 1 95 ? -2.776 -3.707 6.939 1.00 90.31 95 ALA A C 1
ATOM 786 O O . ALA A 1 95 ? -2.981 -3.376 8.104 1.00 90.31 95 ALA A O 1
ATOM 787 N N . VAL A 1 96 ? -1.596 -3.513 6.338 1.00 89.06 96 VAL A N 1
ATOM 788 C CA . VAL A 1 96 ? -0.454 -2.854 7.002 1.00 89.06 96 VAL A CA 1
ATOM 789 C C . VAL A 1 96 ? -0.798 -1.418 7.390 1.00 89.06 96 VAL A C 1
ATOM 791 O O . VAL A 1 96 ? -0.658 -1.050 8.554 1.00 89.06 96 VAL A O 1
ATOM 794 N N . LEU A 1 97 ? -1.334 -0.632 6.454 1.00 88.62 97 LEU A N 1
ATOM 795 C CA . LEU A 1 97 ? -1.738 0.751 6.719 1.00 88.62 97 LEU A CA 1
ATOM 796 C C . LEU A 1 97 ? -2.812 0.834 7.814 1.00 88.62 97 LEU A C 1
ATOM 798 O O . LEU A 1 97 ? -2.781 1.735 8.648 1.00 88.62 97 LEU A O 1
ATOM 802 N N . ALA A 1 98 ? -3.745 -0.119 7.849 1.00 89.94 98 ALA A N 1
ATOM 803 C CA . ALA A 1 98 ? -4.782 -0.178 8.870 1.00 89.94 98 ALA A CA 1
ATOM 804 C C . ALA A 1 98 ? -4.259 -0.609 10.245 1.00 89.94 98 ALA A C 1
ATOM 806 O O . ALA A 1 98 ? -4.801 -0.168 11.258 1.00 89.94 98 ALA A O 1
ATOM 807 N N . ILE A 1 99 ? -3.222 -1.450 10.308 1.00 89.81 99 ILE A N 1
ATOM 808 C CA . ILE A 1 99 ? -2.546 -1.786 11.568 1.00 89.81 99 ILE A CA 1
ATOM 809 C C . ILE A 1 99 ? -1.898 -0.530 12.147 1.00 89.81 99 ILE A C 1
ATOM 811 O O . ILE A 1 99 ? -2.163 -0.210 13.306 1.00 89.81 99 ILE A O 1
ATOM 815 N N . ASP A 1 100 ? -1.118 0.196 11.344 1.00 86.44 100 ASP A N 1
ATOM 816 C CA . ASP A 1 100 ? -0.473 1.449 11.758 1.00 86.44 100 ASP A CA 1
ATOM 817 C C . ASP A 1 100 ? -1.519 2.462 12.248 1.00 86.44 100 ASP A C 1
ATOM 819 O O . ASP A 1 100 ? -1.447 2.960 13.374 1.00 86.44 100 ASP A O 1
ATOM 823 N N . PHE A 1 101 ? -2.566 2.671 11.446 1.00 86.50 101 PHE A N 1
ATOM 824 C CA . PHE A 1 101 ? -3.722 3.501 11.783 1.00 86.50 101 PHE A CA 1
ATOM 825 C C . PHE A 1 101 ? -4.347 3.117 13.131 1.00 86.50 101 PHE A C 1
ATOM 827 O O . PHE A 1 101 ? -4.596 3.975 13.981 1.00 86.50 101 PHE A O 1
ATOM 834 N N . LEU A 1 102 ? -4.625 1.826 13.348 1.00 87.12 102 LEU A N 1
ATOM 835 C CA . LEU A 1 102 ? -5.294 1.368 14.564 1.00 87.12 102 LEU A CA 1
ATOM 836 C C . LEU A 1 102 ? -4.397 1.506 15.784 1.00 87.12 102 LEU A C 1
ATOM 838 O O . LEU A 1 102 ? -4.912 1.770 16.864 1.00 87.12 102 LEU A O 1
ATOM 842 N N . GLN A 1 103 ? -3.083 1.330 15.642 1.00 86.69 103 GLN A N 1
ATOM 843 C CA . GLN A 1 103 ? -2.142 1.538 16.742 1.00 86.69 103 GLN A CA 1
ATOM 844 C C . GLN A 1 103 ? -2.160 2.994 17.215 1.00 86.69 103 GLN A C 1
ATOM 846 O O . GLN A 1 103 ? -2.197 3.253 18.422 1.00 86.69 103 GLN A O 1
ATOM 851 N N . GLU A 1 104 ? -2.180 3.947 16.283 1.00 83.25 104 GLU A N 1
ATOM 852 C CA . GLU A 1 104 ? -2.291 5.372 16.600 1.00 83.25 104 GLU A CA 1
ATOM 853 C C . GLU A 1 104 ? -3.664 5.719 17.189 1.00 83.25 104 GLU A C 1
ATOM 855 O O . GLU A 1 104 ? -3.744 6.402 18.217 1.00 83.25 104 GLU A O 1
ATOM 860 N N . TYR A 1 105 ? -4.739 5.179 16.608 1.00 83.00 105 TYR A N 1
ATOM 861 C CA . TYR A 1 105 ? -6.102 5.333 17.114 1.00 83.00 105 TYR A CA 1
ATOM 862 C C . TYR A 1 105 ? -6.260 4.819 18.543 1.00 83.00 105 TYR A C 1
ATOM 864 O O . TYR A 1 105 ? -6.723 5.548 19.423 1.00 83.00 105 TYR A O 1
ATOM 872 N N . ASP A 1 106 ? -5.833 3.584 18.793 1.00 85.56 106 ASP A N 1
ATOM 873 C CA . ASP A 1 106 ? -5.911 2.930 20.095 1.00 85.56 106 ASP A CA 1
ATOM 874 C C . ASP A 1 106 ? -5.124 3.709 21.152 1.00 85.56 106 ASP A C 1
ATOM 876 O O . ASP A 1 106 ? -5.613 3.929 22.265 1.00 85.56 106 ASP A O 1
ATOM 880 N N . LYS A 1 107 ? -3.943 4.222 20.786 1.00 84.62 107 LYS A N 1
ATOM 881 C CA . LYS A 1 107 ? -3.131 5.079 21.656 1.00 84.62 107 LYS A CA 1
ATOM 882 C C . LYS A 1 107 ? -3.850 6.378 22.024 1.00 84.62 107 LYS A C 1
ATOM 884 O O . LYS A 1 107 ? -3.781 6.793 23.180 1.00 84.62 107 LYS A O 1
ATOM 889 N N . LEU A 1 108 ? -4.530 7.020 21.074 1.00 81.94 108 LEU A N 1
ATOM 890 C CA . LEU A 1 108 ? -5.215 8.298 21.294 1.00 81.94 108 LEU A CA 1
ATOM 891 C C . LEU A 1 108 ? -6.544 8.154 22.039 1.00 81.94 108 LEU A C 1
ATOM 893 O O . LEU A 1 108 ? -6.873 9.003 22.866 1.00 81.94 108 LEU A O 1
ATOM 897 N N . LYS A 1 109 ? -7.305 7.089 21.779 1.00 81.69 109 LYS A N 1
ATOM 898 C CA . LYS A 1 109 ? -8.583 6.820 22.460 1.00 81.69 109 LYS A CA 1
ATOM 899 C C . LYS A 1 109 ? -8.427 6.058 23.773 1.00 81.69 109 LYS A C 1
ATOM 901 O O . LYS A 1 109 ? -9.398 5.941 24.518 1.00 81.69 109 LYS A O 1
ATOM 906 N N . GLY A 1 110 ? -7.241 5.522 24.059 1.00 81.88 110 GLY A N 1
ATOM 907 C CA . GLY A 1 110 ? -7.035 4.609 25.182 1.00 81.88 110 GLY A CA 1
ATOM 908 C C . GLY A 1 110 ? -7.786 3.284 25.006 1.00 81.88 110 GLY A C 1
ATOM 909 O O . GLY A 1 110 ? -8.245 2.703 25.990 1.00 81.88 110 GLY A O 1
ATOM 910 N N . THR A 1 111 ? -7.955 2.830 23.763 1.00 83.12 111 THR A N 1
ATOM 911 C CA . THR A 1 111 ? -8.610 1.562 23.415 1.00 83.12 111 THR A CA 1
ATOM 912 C C . THR A 1 111 ? -7.584 0.509 23.003 1.00 83.12 111 THR A C 1
ATOM 914 O O . THR A 1 111 ? -6.391 0.779 22.913 1.00 83.12 111 THR A O 1
ATOM 917 N N . SER A 1 112 ? -8.028 -0.735 22.826 1.00 84.00 112 SER A N 1
ATOM 918 C CA . SER A 1 112 ? -7.227 -1.784 22.194 1.00 84.00 112 SER A CA 1
ATOM 919 C C . SER A 1 112 ? -8.159 -2.839 21.612 1.00 84.00 112 SER A C 1
ATOM 921 O O . SER A 1 112 ? -8.871 -3.509 22.366 1.00 84.00 112 SER A O 1
ATOM 923 N N . ASP A 1 113 ? -8.164 -3.010 20.287 1.00 82.75 113 ASP A N 1
ATOM 924 C CA . ASP A 1 113 ? -8.885 -4.115 19.641 1.00 82.75 113 ASP A CA 1
ATOM 925 C C . ASP A 1 113 ? -7.943 -5.213 19.142 1.00 82.75 113 ASP A C 1
ATOM 927 O O . ASP A 1 113 ? -7.634 -5.353 17.959 1.00 82.75 113 ASP A O 1
ATOM 931 N N . GLN A 1 114 ? -7.512 -6.065 20.0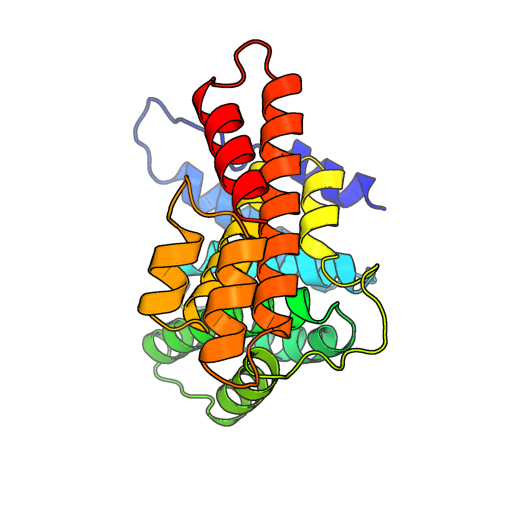69 1.00 84.62 114 GLN A N 1
ATOM 932 C CA . GLN A 1 114 ? -6.630 -7.189 19.755 1.00 84.62 114 GLN A CA 1
ATOM 933 C C . GLN A 1 114 ? -7.225 -8.204 18.771 1.00 84.62 114 GLN A C 1
ATOM 935 O O . GLN A 1 114 ? -6.482 -9.035 18.245 1.00 84.62 114 GLN A O 1
ATOM 940 N N . LYS A 1 115 ? -8.551 -8.243 18.586 1.00 87.62 115 LYS A N 1
ATOM 941 C CA . LYS A 1 115 ? -9.170 -9.158 17.623 1.00 87.62 115 LYS A CA 1
ATOM 942 C C . LYS A 1 115 ? -8.981 -8.603 16.216 1.00 87.62 115 LYS A C 1
ATOM 944 O O . LYS A 1 115 ? -8.538 -9.346 15.346 1.00 87.62 115 LYS A O 1
ATOM 949 N N . LEU A 1 116 ? -9.267 -7.319 16.030 1.00 87.00 116 LEU A N 1
ATOM 950 C CA . LEU A 1 116 ? -9.090 -6.628 14.759 1.00 87.00 116 LEU A CA 1
ATOM 951 C C . LEU A 1 116 ? -7.614 -6.599 14.338 1.00 87.00 116 LEU A C 1
ATOM 953 O O . LEU A 1 116 ? -7.305 -7.015 13.225 1.00 87.00 116 LEU A O 1
ATOM 957 N N . HIS A 1 117 ? -6.700 -6.263 15.260 1.00 87.62 117 HIS A N 1
ATOM 958 C CA . HIS A 1 117 ? -5.246 -6.318 15.022 1.00 87.62 117 HIS A CA 1
ATOM 959 C C . HIS A 1 117 ? -4.787 -7.698 14.535 1.00 87.62 117 HIS A C 1
ATOM 961 O O . HIS A 1 117 ? -4.085 -7.800 13.535 1.00 87.62 117 HIS A O 1
ATOM 967 N N . ARG A 1 118 ? -5.232 -8.783 15.186 1.00 86.50 118 ARG A N 1
ATOM 968 C CA . ARG A 1 118 ? -4.876 -10.154 14.773 1.00 86.50 118 ARG A CA 1
ATOM 969 C C . ARG A 1 118 ? -5.419 -10.523 13.394 1.00 86.50 118 ARG A C 1
ATOM 971 O O . ARG A 1 118 ? -4.721 -11.193 12.640 1.00 86.50 118 ARG A O 1
ATOM 978 N N . SER A 1 119 ? -6.646 -10.113 13.074 1.00 88.00 119 SER A N 1
ATOM 979 C CA . SER A 1 119 ? -7.234 -10.357 11.754 1.00 88.00 119 SER A CA 1
ATOM 980 C C . SER A 1 119 ? -6.458 -9.639 10.652 1.00 88.00 119 SER A C 1
ATOM 982 O O . SER A 1 119 ? -6.141 -10.253 9.638 1.00 88.00 119 SER A O 1
ATOM 984 N N . LEU A 1 120 ? -6.119 -8.364 10.858 1.00 89.88 120 LEU A N 1
ATOM 985 C CA . LEU A 1 120 ? -5.346 -7.584 9.891 1.00 89.88 120 LEU A CA 1
ATOM 986 C C . LEU A 1 120 ? -3.932 -8.135 9.733 1.00 89.88 120 LEU A C 1
ATOM 988 O O . LEU A 1 120 ? -3.447 -8.256 8.614 1.00 89.88 120 LEU A O 1
ATOM 992 N N . GLN A 1 121 ? -3.296 -8.545 10.831 1.00 89.31 121 GLN A N 1
ATOM 993 C CA . GLN A 1 121 ? -1.956 -9.116 10.782 1.00 89.31 121 GLN A CA 1
ATOM 994 C C . GLN A 1 121 ? -1.917 -10.431 9.995 1.00 89.31 121 GLN A C 1
ATOM 996 O O . GLN A 1 121 ? -1.027 -10.626 9.174 1.00 89.31 121 GLN A O 1
ATOM 1001 N N . ALA A 1 122 ? -2.936 -11.282 10.145 1.00 85.69 122 ALA A N 1
ATOM 1002 C CA . ALA A 1 122 ? -3.065 -12.489 9.331 1.00 85.69 122 ALA A CA 1
ATOM 1003 C C . ALA A 1 122 ? -3.231 -12.189 7.828 1.00 85.69 122 ALA A C 1
ATOM 1005 O O . ALA A 1 122 ? -2.769 -12.972 7.003 1.00 85.69 122 ALA A O 1
ATOM 1006 N N . ILE A 1 123 ? -3.873 -11.071 7.465 1.00 86.62 123 ILE A N 1
ATOM 1007 C CA . ILE A 1 123 ? -3.993 -10.628 6.067 1.00 86.62 123 ILE A CA 1
ATOM 1008 C C . ILE A 1 123 ? -2.655 -10.071 5.563 1.00 86.62 123 ILE A C 1
ATOM 1010 O O . ILE A 1 123 ? -2.220 -10.440 4.476 1.00 86.62 123 ILE A O 1
ATOM 1014 N N . ALA A 1 124 ? -1.981 -9.230 6.352 1.00 84.31 124 ALA A N 1
ATOM 1015 C CA . ALA A 1 124 ? -0.693 -8.633 5.994 1.00 84.31 124 ALA A CA 1
ATOM 1016 C C . ALA A 1 124 ? 0.414 -9.685 5.775 1.00 84.31 124 ALA A C 1
ATOM 1018 O O . ALA A 1 124 ? 1.240 -9.541 4.869 1.00 84.31 124 ALA A O 1
ATOM 1019 N N . GLU A 1 125 ? 0.406 -10.748 6.586 1.00 80.38 125 GLU A N 1
ATOM 1020 C CA . GLU A 1 125 ? 1.363 -11.863 6.548 1.00 80.38 125 GLU A CA 1
ATOM 1021 C C . GLU A 1 125 ? 0.942 -13.004 5.602 1.00 80.38 125 GLU A C 1
ATOM 1023 O O . GLU A 1 125 ? 1.705 -13.951 5.401 1.00 80.38 125 GLU A O 1
ATOM 1028 N N . GLY A 1 126 ? -0.266 -12.947 5.031 1.00 70.25 126 GLY A N 1
ATOM 1029 C CA . GLY A 1 126 ? -0.800 -13.996 4.166 1.00 70.25 126 GLY A CA 1
ATOM 1030 C C . GLY A 1 126 ? 0.074 -14.241 2.930 1.00 70.25 126 GLY A C 1
ATOM 1031 O O . GLY A 1 126 ? 0.474 -13.302 2.242 1.00 70.25 126 GLY A O 1
ATOM 1032 N N . SER A 1 127 ? 0.358 -15.513 2.632 1.00 56.62 127 SER A N 1
ATOM 1033 C CA . SER A 1 127 ? 1.115 -15.909 1.440 1.00 56.62 127 SER A CA 1
ATOM 1034 C C . SER A 1 127 ? 0.280 -15.760 0.169 1.00 56.62 127 SER A C 1
ATOM 1036 O O . SER A 1 127 ? -0.889 -16.156 0.151 1.00 56.62 127 SER A O 1
ATOM 1038 N N . VAL A 1 128 ? 0.899 -15.291 -0.914 1.00 54.03 128 VAL A N 1
ATOM 1039 C CA . VAL A 1 128 ? 0.314 -15.338 -2.258 1.00 54.03 128 VAL A CA 1
ATOM 1040 C C . VAL A 1 128 ? 0.245 -16.803 -2.702 1.00 54.03 128 VAL A C 1
ATOM 1042 O O . VAL A 1 128 ? 1.266 -17.480 -2.790 1.00 54.03 128 VAL A O 1
ATOM 1045 N N . ASP A 1 129 ? -0.962 -17.334 -2.919 1.00 47.53 129 ASP A N 1
ATOM 1046 C CA . ASP A 1 129 ? -1.116 -18.664 -3.514 1.00 47.53 129 ASP A CA 1
ATOM 1047 C C . ASP A 1 129 ? -0.817 -18.551 -5.020 1.00 47.53 129 ASP A C 1
ATOM 1049 O O . ASP A 1 129 ? -1.564 -17.924 -5.775 1.00 47.53 129 ASP A O 1
ATOM 1053 N N . ASP A 1 130 ? 0.306 -19.144 -5.428 1.00 45.00 130 ASP A N 1
ATOM 1054 C CA . ASP A 1 130 ? 1.066 -18.997 -6.686 1.00 45.00 130 ASP A CA 1
ATOM 1055 C C . ASP A 1 130 ? 0.300 -19.282 -8.002 1.00 45.00 130 ASP A C 1
ATOM 1057 O O . ASP A 1 130 ? 0.895 -19.418 -9.074 1.00 45.00 130 ASP A O 1
ATOM 1061 N N . ARG A 1 131 ? -1.023 -19.484 -7.972 1.00 40.44 131 ARG A N 1
ATOM 1062 C CA . ARG A 1 131 ? -1.759 -20.099 -9.093 1.00 40.44 131 ARG A CA 1
ATOM 1063 C C . ARG A 1 131 ? -2.954 -19.340 -9.641 1.00 40.44 131 ARG A C 1
ATOM 1065 O O . ARG A 1 131 ? -3.569 -19.842 -10.585 1.00 40.44 131 ARG A O 1
ATOM 1072 N N . SER A 1 132 ? -3.268 -18.130 -9.181 1.00 40.53 132 SER A N 1
ATOM 1073 C CA . SER A 1 132 ? -4.296 -17.343 -9.873 1.00 40.53 132 SER A CA 1
ATOM 1074 C C . SER A 1 132 ? -4.164 -15.826 -9.728 1.00 40.53 132 SER A C 1
ATOM 1076 O O . SER A 1 132 ? -4.438 -15.283 -8.667 1.00 40.53 132 SER A O 1
ATOM 1078 N N . ASN A 1 133 ? -3.950 -15.179 -10.883 1.00 44.66 133 ASN A N 1
ATOM 1079 C CA . ASN A 1 133 ? -4.239 -13.775 -11.220 1.00 44.66 133 ASN A CA 1
ATOM 1080 C C . ASN A 1 133 ? -3.170 -12.683 -11.005 1.00 44.66 133 ASN A C 1
ATOM 1082 O O . ASN A 1 133 ? -3.500 -11.594 -10.538 1.00 44.66 133 ASN A O 1
ATOM 1086 N N . GLN A 1 134 ? -2.015 -12.846 -11.661 1.00 48.50 134 GLN A N 1
ATOM 1087 C CA . GLN A 1 134 ? -1.080 -11.748 -12.000 1.00 48.50 134 GLN A CA 1
ATOM 1088 C C . GLN A 1 134 ? -1.745 -10.503 -12.633 1.00 48.50 134 GLN A C 1
ATOM 1090 O O . GLN A 1 134 ? -1.222 -9.397 -12.570 1.00 48.50 134 GLN A O 1
ATOM 1095 N N . LYS A 1 135 ? -2.929 -10.640 -13.255 1.00 43.94 135 LYS A N 1
ATOM 1096 C CA . LYS A 1 135 ? -3.651 -9.513 -13.880 1.00 43.94 135 LYS A CA 1
ATOM 1097 C C . LYS A 1 135 ? -4.496 -8.668 -12.929 1.00 43.94 135 LYS A C 1
ATOM 1099 O O . LYS A 1 135 ? -4.943 -7.602 -13.343 1.00 43.94 135 LYS A O 1
ATOM 1104 N N . LYS A 1 136 ? -4.764 -9.136 -11.707 1.00 53.78 136 LYS A N 1
ATOM 1105 C CA . LYS A 1 136 ? -5.537 -8.372 -10.719 1.00 53.78 136 LYS A CA 1
ATOM 1106 C C . LYS A 1 136 ? -4.695 -7.833 -9.582 1.00 53.78 136 LYS A C 1
ATOM 1108 O O . LYS A 1 136 ? -5.215 -6.996 -8.873 1.00 53.78 136 LYS A O 1
ATOM 1113 N N . GLU A 1 137 ? -3.448 -8.269 -9.445 1.00 63.25 137 GLU A N 1
ATOM 1114 C CA . GLU A 1 137 ? -2.611 -8.091 -8.255 1.00 63.25 137 GLU A CA 1
ATOM 1115 C C . GLU A 1 137 ? -2.468 -6.647 -7.747 1.00 63.25 137 GLU A C 1
ATOM 1117 O O . GLU A 1 137 ? -2.272 -6.470 -6.553 1.00 63.25 137 GLU A O 1
ATOM 1122 N N . TRP A 1 138 ? -2.691 -5.632 -8.587 1.00 71.00 138 TRP A N 1
ATOM 1123 C CA . TRP A 1 138 ? -2.367 -4.245 -8.260 1.00 71.00 138 TRP A CA 1
ATOM 1124 C C . TRP A 1 138 ? -3.440 -3.226 -8.672 1.00 71.00 138 TRP A C 1
ATOM 1126 O O . TRP A 1 138 ? -3.177 -2.252 -9.387 1.00 71.00 138 TRP A O 1
ATOM 1136 N N . SER A 1 139 ? -4.693 -3.490 -8.312 1.00 76.06 139 SER A N 1
ATOM 1137 C CA . SER A 1 139 ? -5.833 -2.750 -8.859 1.00 76.06 139 SER A CA 1
ATOM 1138 C C . SER A 1 139 ? -5.871 -1.281 -8.423 1.00 76.06 139 SER A C 1
ATOM 1140 O O . SER A 1 139 ? -6.222 -0.429 -9.243 1.00 76.06 139 SER A O 1
ATOM 1142 N N . ILE A 1 140 ? -5.436 -0.963 -7.198 1.00 83.62 140 ILE A N 1
ATOM 1143 C CA . ILE A 1 140 ? -5.429 0.411 -6.672 1.00 83.62 140 ILE A CA 1
ATOM 1144 C C . ILE A 1 140 ? -4.404 1.275 -7.413 1.00 83.62 140 ILE A C 1
ATOM 1146 O O . ILE A 1 140 ? -4.766 2.331 -7.930 1.00 83.62 140 ILE A O 1
ATOM 1150 N N . GLY A 1 141 ? -3.151 0.823 -7.535 1.00 81.06 141 GLY A N 1
ATOM 1151 C CA . GLY A 1 141 ? -2.093 1.592 -8.201 1.00 81.06 141 GLY A CA 1
ATOM 1152 C C . GLY A 1 141 ? -2.395 1.882 -9.675 1.00 81.06 141 GLY A C 1
ATOM 1153 O O . GLY A 1 141 ? -2.200 3.002 -10.151 1.00 81.06 141 GLY A O 1
ATOM 1154 N N . PHE A 1 142 ? -2.960 0.909 -10.403 1.00 78.56 142 PHE A N 1
ATOM 1155 C CA . PHE A 1 142 ? -3.435 1.148 -11.771 1.00 78.56 142 PHE A CA 1
ATOM 1156 C C . PHE A 1 142 ? -4.603 2.127 -11.824 1.00 78.56 142 PHE A C 1
ATOM 1158 O O . PHE A 1 142 ? -4.673 2.936 -12.748 1.00 78.56 142 PHE A O 1
ATOM 1165 N N . TYR A 1 143 ? -5.515 2.063 -10.856 1.00 78.69 143 TYR A N 1
ATOM 1166 C CA . TYR A 1 143 ? -6.644 2.976 -10.802 1.00 78.69 143 TYR A CA 1
ATOM 1167 C C . TYR A 1 143 ? -6.181 4.420 -10.564 1.00 78.69 143 TYR A C 1
ATOM 1169 O O . TYR A 1 143 ? -6.616 5.303 -11.299 1.00 78.69 143 TYR A O 1
ATOM 1177 N N . LEU A 1 144 ? -5.280 4.650 -9.601 1.00 78.00 144 LEU A N 1
ATOM 1178 C CA . LEU A 1 144 ? -4.696 5.967 -9.297 1.00 78.00 144 LEU A CA 1
ATOM 1179 C C . LEU A 1 144 ? -4.011 6.576 -10.530 1.00 78.00 144 LEU A C 1
ATOM 1181 O O . LEU A 1 144 ? -4.281 7.716 -10.908 1.00 78.00 144 LEU A O 1
ATOM 1185 N N . ARG A 1 145 ? -3.229 5.765 -11.249 1.00 76.88 145 ARG A N 1
ATOM 1186 C CA . ARG A 1 145 ? -2.629 6.167 -12.525 1.00 76.88 145 ARG A CA 1
ATOM 1187 C C . ARG A 1 145 ? -3.684 6.518 -13.579 1.00 76.88 145 ARG A C 1
ATOM 1189 O O . ARG A 1 145 ? -3.595 7.554 -14.228 1.00 76.88 145 ARG A O 1
ATOM 1196 N N . ASP A 1 146 ? -4.688 5.660 -13.768 1.00 75.69 146 ASP A N 1
ATOM 1197 C CA . ASP A 1 146 ? -5.726 5.836 -14.794 1.00 75.69 146 ASP A CA 1
ATOM 1198 C C . ASP A 1 146 ? -6.597 7.089 -14.552 1.00 75.69 146 ASP A C 1
ATOM 1200 O O . ASP A 1 146 ? -7.165 7.630 -15.507 1.00 75.69 146 ASP A O 1
ATOM 1204 N N . ILE A 1 147 ? -6.729 7.553 -13.302 1.00 72.06 147 ILE A N 1
ATOM 1205 C CA . ILE A 1 147 ? -7.426 8.808 -12.967 1.00 72.06 147 ILE A CA 1
ATOM 1206 C C . ILE A 1 147 ? -6.521 10.046 -13.008 1.00 72.06 147 ILE A C 1
ATOM 1208 O O . ILE A 1 147 ? -7.048 11.157 -12.963 1.00 72.06 147 ILE A O 1
ATOM 1212 N N . GLY A 1 148 ? -5.207 9.863 -13.169 1.00 69.06 148 GLY A N 1
ATOM 1213 C CA . GLY A 1 148 ? -4.216 10.935 -13.275 1.00 69.06 148 GLY A CA 1
ATOM 1214 C C . GLY A 1 148 ? -3.623 11.401 -11.945 1.00 69.06 148 GLY A C 1
ATOM 1215 O O . GLY A 1 148 ? -2.927 12.409 -11.942 1.00 69.06 148 GLY A O 1
ATOM 1216 N N . ASP A 1 149 ? -3.866 10.689 -10.842 1.00 73.88 149 ASP A N 1
ATOM 1217 C CA . ASP A 1 149 ? -3.216 10.958 -9.554 1.00 73.88 149 ASP A CA 1
ATOM 1218 C C . ASP A 1 149 ? -1.866 10.229 -9.500 1.00 73.88 149 ASP A C 1
ATOM 1220 O O . ASP A 1 149 ? -1.709 9.141 -8.935 1.00 73.88 149 ASP A O 1
ATOM 1224 N N . TRP A 1 150 ? -0.900 10.815 -10.204 1.00 74.75 150 TRP A N 1
ATOM 1225 C CA . TRP A 1 150 ? 0.448 10.283 -10.378 1.00 74.75 150 TRP A CA 1
ATOM 1226 C C . TRP A 1 150 ? 1.219 10.248 -9.043 1.00 74.75 150 TRP A C 1
ATOM 1228 O O . TRP A 1 150 ? 1.826 9.225 -8.727 1.00 74.75 150 TRP A O 1
ATOM 1238 N N . SER A 1 151 ? 1.087 11.288 -8.214 1.00 75.50 151 SER A N 1
ATOM 1239 C CA . SER A 1 151 ? 1.676 11.385 -6.866 1.00 75.50 151 SER A CA 1
ATOM 1240 C C . SER A 1 151 ? 1.213 10.249 -5.940 1.00 75.50 151 SER A C 1
ATOM 1242 O O . SER A 1 151 ? 2.029 9.529 -5.344 1.00 75.50 151 SER A O 1
ATOM 1244 N N . ALA A 1 152 ? -0.099 9.994 -5.858 1.00 76.69 152 ALA A N 1
ATOM 1245 C CA . ALA A 1 152 ? -0.605 8.891 -5.044 1.00 76.69 152 ALA A CA 1
ATOM 1246 C C . ALA A 1 152 ? -0.261 7.521 -5.637 1.00 76.69 152 ALA A C 1
ATOM 1248 O O . ALA A 1 152 ? 0.011 6.589 -4.879 1.00 76.69 152 ALA A O 1
ATOM 1249 N N . ALA A 1 153 ? -0.245 7.378 -6.967 1.00 80.00 153 ALA A N 1
ATOM 1250 C CA . ALA A 1 153 ? 0.172 6.136 -7.615 1.00 80.00 153 ALA A CA 1
ATOM 1251 C C . ALA A 1 153 ? 1.636 5.797 -7.288 1.00 80.00 153 ALA A C 1
ATOM 1253 O O . ALA A 1 153 ? 1.933 4.657 -6.936 1.00 80.00 153 ALA A O 1
ATOM 1254 N N . GLU A 1 154 ? 2.541 6.777 -7.347 1.00 80.31 154 GLU A N 1
ATOM 1255 C CA . GLU A 1 154 ? 3.939 6.611 -6.937 1.00 80.31 154 GLU A CA 1
ATOM 1256 C C . GLU A 1 154 ? 4.041 6.197 -5.469 1.00 80.31 154 GLU A C 1
ATOM 1258 O O . GLU A 1 154 ? 4.691 5.200 -5.149 1.00 80.31 154 GLU A O 1
ATOM 1263 N N . THR A 1 155 ? 3.355 6.928 -4.586 1.00 83.06 155 THR A N 1
ATOM 1264 C CA . THR A 1 155 ? 3.337 6.635 -3.147 1.00 83.06 155 THR A CA 1
ATOM 1265 C C . THR A 1 155 ? 2.869 5.203 -2.887 1.00 83.06 155 THR A C 1
ATOM 1267 O O . THR A 1 155 ? 3.478 4.485 -2.096 1.00 83.06 155 THR A O 1
ATOM 1270 N N . TYR A 1 156 ? 1.827 4.755 -3.592 1.00 85.69 156 TYR A N 1
ATOM 1271 C CA . TYR A 1 156 ? 1.301 3.397 -3.496 1.00 85.69 156 TYR A CA 1
ATOM 1272 C C . TYR A 1 156 ? 2.364 2.353 -3.867 1.00 85.69 156 TYR A C 1
ATOM 1274 O O . TYR A 1 156 ? 2.619 1.436 -3.084 1.00 85.69 156 TYR A O 1
ATOM 1282 N N . TRP A 1 157 ? 3.034 2.503 -5.016 1.00 83.62 157 TRP A N 1
ATOM 1283 C CA . TRP A 1 157 ? 4.067 1.553 -5.446 1.00 83.62 157 TRP A CA 1
ATOM 1284 C C . TRP A 1 157 ? 5.284 1.553 -4.519 1.00 83.62 157 TRP A C 1
ATOM 1286 O O . TRP A 1 157 ? 5.835 0.490 -4.240 1.00 83.62 157 TRP A O 1
ATOM 1296 N N . ARG A 1 158 ? 5.675 2.715 -3.982 1.00 83.81 158 ARG A N 1
ATOM 1297 C CA . ARG A 1 158 ? 6.750 2.809 -2.982 1.00 83.81 158 ARG A CA 1
ATOM 1298 C C . ARG A 1 158 ? 6.401 2.062 -1.700 1.00 83.81 158 ARG A C 1
ATOM 1300 O O . ARG A 1 158 ? 7.223 1.286 -1.228 1.00 83.81 158 ARG A O 1
ATOM 1307 N N . SER A 1 159 ? 5.182 2.219 -1.181 1.00 85.00 159 SER A N 1
ATOM 1308 C CA . SER A 1 159 ? 4.749 1.503 0.030 1.00 85.00 159 SER A CA 1
ATOM 1309 C C . SER A 1 159 ? 4.754 -0.017 -0.153 1.00 85.00 159 SER A C 1
ATOM 1311 O O . SER A 1 159 ? 5.110 -0.754 0.764 1.00 85.00 159 SER A O 1
ATOM 1313 N N . ILE A 1 160 ? 4.402 -0.498 -1.348 1.00 83.75 160 ILE A N 1
ATOM 1314 C CA . ILE A 1 160 ? 4.537 -1.913 -1.703 1.00 83.75 160 ILE A CA 1
ATOM 1315 C C . ILE A 1 160 ? 6.001 -2.356 -1.660 1.00 83.75 160 ILE A C 1
ATOM 1317 O O . ILE A 1 160 ? 6.305 -3.381 -1.051 1.00 83.75 160 ILE A O 1
ATOM 1321 N N . ILE A 1 161 ? 6.897 -1.613 -2.316 1.00 82.81 161 ILE A N 1
ATOM 1322 C CA . ILE A 1 161 ? 8.328 -1.943 -2.370 1.00 82.81 161 ILE A CA 1
ATOM 1323 C C . ILE A 1 161 ? 8.890 -2.021 -0.950 1.00 82.81 161 ILE A C 1
ATOM 1325 O O . ILE A 1 161 ? 9.484 -3.031 -0.587 1.00 82.81 161 ILE A O 1
ATOM 1329 N N . GLU A 1 162 ? 8.617 -1.018 -0.115 1.00 85.00 162 GLU A N 1
ATOM 1330 C CA . GLU A 1 162 ? 9.037 -0.988 1.291 1.00 85.00 162 GLU A CA 1
ATOM 1331 C C . GLU A 1 162 ? 8.527 -2.207 2.074 1.00 85.00 162 GLU A C 1
ATOM 1333 O O . GLU A 1 162 ? 9.277 -2.830 2.834 1.00 85.00 162 GLU A O 1
ATOM 1338 N N . GLN A 1 163 ? 7.266 -2.598 1.864 1.00 82.38 163 GLN A N 1
ATOM 1339 C CA . GLN A 1 163 ? 6.689 -3.780 2.499 1.00 82.38 163 GLN A CA 1
ATOM 1340 C C . GLN A 1 163 ? 7.414 -5.063 2.071 1.00 82.38 163 GLN A C 1
ATOM 1342 O O . GLN A 1 163 ? 7.740 -5.897 2.921 1.00 82.38 163 GLN A O 1
ATOM 1347 N N . LEU A 1 164 ? 7.686 -5.230 0.779 1.00 79.44 164 LEU A N 1
ATOM 1348 C CA . LEU A 1 164 ? 8.383 -6.403 0.248 1.00 79.44 164 LEU A CA 1
ATOM 1349 C C . LEU A 1 164 ? 9.834 -6.462 0.734 1.00 79.44 164 LEU A C 1
ATOM 1351 O O . LEU A 1 164 ? 10.300 -7.515 1.177 1.00 79.44 164 LEU A O 1
ATOM 1355 N N . GLU A 1 165 ? 10.519 -5.322 0.744 1.00 82.75 165 GLU A N 1
ATOM 1356 C CA . GLU A 1 165 ? 11.888 -5.183 1.231 1.00 82.75 165 GLU A CA 1
ATOM 1357 C C . GLU A 1 165 ? 12.019 -5.489 2.722 1.00 82.75 165 GLU A C 1
ATOM 1359 O O . GLU A 1 165 ? 12.965 -6.167 3.127 1.00 82.75 165 GLU A O 1
ATOM 1364 N N . SER A 1 166 ? 11.040 -5.095 3.542 1.00 82.88 166 SER A N 1
ATOM 1365 C CA . SER A 1 166 ? 11.010 -5.453 4.968 1.00 82.88 166 SER A CA 1
ATOM 1366 C C . SER A 1 166 ? 11.003 -6.973 5.202 1.00 82.88 166 SER A C 1
ATOM 1368 O O . SER A 1 166 ? 11.483 -7.460 6.229 1.00 82.88 166 SER A O 1
ATOM 1370 N N . GLY A 1 167 ? 10.506 -7.736 4.223 1.00 77.94 167 GLY A N 1
ATOM 1371 C CA . GLY A 1 167 ? 10.504 -9.194 4.223 1.00 77.94 167 GLY A CA 1
ATOM 1372 C C . GLY A 1 167 ? 11.849 -9.820 3.845 1.00 77.94 167 GLY A C 1
ATOM 1373 O O . GLY A 1 167 ? 12.021 -11.033 4.005 1.00 77.94 167 GLY A O 1
ATOM 1374 N N . LEU A 1 168 ? 12.829 -9.051 3.364 1.00 77.00 168 LEU A N 1
ATOM 1375 C CA . LEU A 1 168 ? 14.142 -9.529 2.921 1.00 77.00 168 LEU A CA 1
ATOM 1376 C C . LEU A 1 168 ? 15.198 -9.424 4.033 1.00 77.00 168 LEU A C 1
ATOM 1378 O O . LEU A 1 168 ? 15.062 -8.696 5.009 1.00 77.00 168 LEU A O 1
ATOM 1382 N N . SER A 1 169 ? 16.266 -10.223 3.931 1.00 80.31 169 SER A N 1
ATOM 1383 C CA . SER A 1 169 ? 17.407 -10.071 4.844 1.00 80.31 169 SER A CA 1
ATOM 1384 C C . SER A 1 169 ? 18.284 -8.901 4.399 1.00 80.31 169 SER A C 1
ATOM 1386 O O . SER A 1 169 ? 18.373 -8.606 3.210 1.00 80.31 169 SER A O 1
ATOM 1388 N N . SER A 1 170 ? 19.008 -8.278 5.332 1.00 81.00 170 SER A N 1
ATOM 1389 C CA . SER A 1 170 ? 19.905 -7.150 5.031 1.00 81.00 170 SER A CA 1
ATOM 1390 C C . SER A 1 170 ? 20.951 -7.466 3.955 1.00 81.00 170 SER A C 1
ATOM 1392 O O . SER A 1 170 ? 21.261 -6.616 3.126 1.00 81.00 170 SER A O 1
ATOM 1394 N N . SER A 1 171 ? 21.471 -8.697 3.927 1.00 78.50 171 SER A N 1
ATOM 1395 C CA . SER A 1 171 ? 22.418 -9.141 2.897 1.00 78.50 171 SER A CA 1
ATOM 1396 C C . SER A 1 171 ? 21.799 -9.199 1.502 1.00 78.50 171 SER A C 1
ATOM 1398 O O . SER A 1 171 ? 22.495 -8.942 0.530 1.00 78.50 171 SER A O 1
ATOM 1400 N N . VAL A 1 172 ? 20.510 -9.531 1.401 1.00 76.69 172 VAL A N 1
ATOM 1401 C CA . VAL A 1 172 ? 19.775 -9.528 0.131 1.00 76.69 172 VAL A CA 1
ATOM 1402 C C . VAL A 1 172 ? 19.418 -8.104 -0.272 1.00 76.69 172 VAL A C 1
ATOM 1404 O O . VAL A 1 172 ? 19.634 -7.740 -1.419 1.00 76.69 172 VAL A O 1
ATOM 1407 N N . LEU A 1 173 ? 18.933 -7.287 0.666 1.00 77.50 173 LEU A N 1
ATOM 1408 C CA . LEU A 1 173 ? 18.611 -5.880 0.410 1.00 77.50 173 LEU A CA 1
ATOM 1409 C C . LEU A 1 173 ? 19.811 -5.112 -0.142 1.00 77.50 173 LEU A C 1
ATOM 1411 O O . LEU A 1 173 ? 19.683 -4.375 -1.109 1.00 7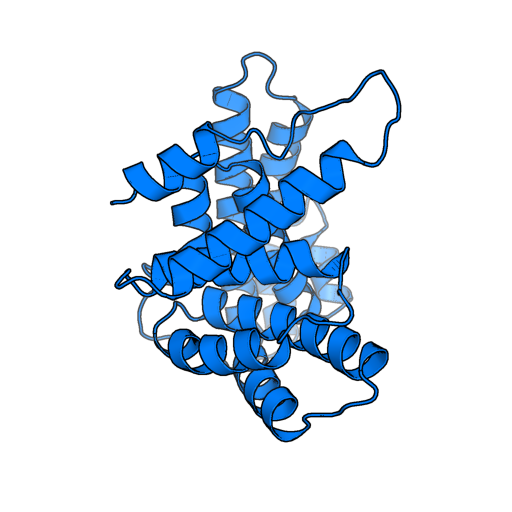7.50 173 LEU A O 1
ATOM 1415 N N . SER A 1 174 ? 21.003 -5.364 0.401 1.00 78.38 174 SER A N 1
ATOM 1416 C CA . SER A 1 174 ? 22.234 -4.769 -0.122 1.00 78.38 174 SER A CA 1
ATOM 1417 C C . SER A 1 174 ? 22.532 -5.147 -1.576 1.00 78.38 174 SER A C 1
ATOM 1419 O O . SER A 1 174 ? 23.231 -4.388 -2.237 1.00 78.38 174 SER A O 1
ATOM 1421 N N . LEU A 1 175 ? 22.074 -6.310 -2.049 1.00 75.19 175 LEU A N 1
ATOM 1422 C CA . LEU A 1 175 ? 22.225 -6.725 -3.446 1.00 75.19 175 LEU A CA 1
ATOM 1423 C C . LEU A 1 175 ? 21.140 -6.099 -4.326 1.00 75.19 175 LEU A C 1
ATOM 1425 O O . LEU A 1 175 ? 21.438 -5.683 -5.435 1.00 75.19 175 LEU A O 1
ATOM 1429 N N . VAL A 1 176 ? 19.907 -5.996 -3.819 1.00 74.06 176 VAL A N 1
ATOM 1430 C CA . VAL A 1 176 ? 18.786 -5.319 -4.496 1.00 74.06 176 VAL A CA 1
ATOM 1431 C C . VAL A 1 176 ? 19.081 -3.833 -4.715 1.00 74.06 176 VAL A C 1
ATOM 1433 O O . VAL A 1 176 ? 18.706 -3.281 -5.740 1.00 74.06 176 VAL A O 1
ATOM 1436 N N . HIS A 1 177 ? 19.742 -3.167 -3.765 1.00 75.19 177 HIS A N 1
ATOM 1437 C CA . HIS A 1 177 ? 20.057 -1.734 -3.854 1.00 75.19 177 HIS A CA 1
ATOM 1438 C C . HIS A 1 177 ? 21.372 -1.427 -4.578 1.00 75.19 177 HIS A C 1
ATOM 1440 O O . HIS A 1 177 ? 21.692 -0.255 -4.784 1.00 75.19 177 HIS A O 1
ATOM 1446 N N . ASP A 1 178 ? 22.146 -2.441 -4.965 1.00 71.56 178 ASP A N 1
ATOM 1447 C CA . ASP A 1 178 ? 23.364 -2.233 -5.741 1.00 71.56 178 ASP A CA 1
ATOM 1448 C C . ASP A 1 178 ? 23.012 -1.995 -7.212 1.00 71.56 178 ASP A C 1
ATOM 1450 O O . ASP A 1 178 ? 22.599 -2.907 -7.918 1.00 71.56 178 ASP A O 1
ATOM 1454 N N . SER A 1 179 ? 23.226 -0.768 -7.690 1.00 65.69 179 SER A N 1
ATOM 1455 C CA . SER A 1 179 ? 22.879 -0.325 -9.048 1.00 65.69 179 SER A CA 1
ATOM 1456 C C . SER A 1 179 ? 23.619 -1.050 -10.178 1.00 65.69 179 SER A C 1
ATOM 1458 O O . SER A 1 179 ? 23.310 -0.841 -11.354 1.00 65.69 179 SER A O 1
ATOM 1460 N N . VAL A 1 180 ? 24.620 -1.864 -9.838 1.00 71.31 180 VAL A N 1
ATOM 1461 C CA . VAL A 1 180 ? 25.393 -2.683 -10.779 1.00 71.31 180 VAL A CA 1
ATOM 1462 C C . VAL A 1 180 ? 24.962 -4.151 -10.739 1.00 71.31 180 VAL A C 1
ATOM 1464 O O . VAL A 1 180 ? 25.224 -4.883 -11.695 1.00 71.31 180 VAL A O 1
ATOM 1467 N N . THR A 1 181 ? 24.305 -4.586 -9.662 1.00 68.31 181 THR A N 1
ATOM 1468 C CA . THR A 1 181 ? 23.850 -5.966 -9.499 1.00 68.31 181 THR A CA 1
ATOM 1469 C C . THR A 1 181 ? 22.514 -6.144 -10.209 1.00 68.31 181 THR A C 1
ATOM 1471 O O . THR A 1 181 ? 21.540 -5.459 -9.927 1.00 68.31 181 THR A O 1
ATOM 1474 N N . THR A 1 182 ? 22.452 -7.098 -11.132 1.00 70.12 182 THR A N 1
ATOM 1475 C CA . THR A 1 182 ? 21.206 -7.395 -11.850 1.00 70.12 182 THR A CA 1
ATOM 1476 C C . THR A 1 182 ? 20.253 -8.219 -10.991 1.00 70.12 182 THR A C 1
ATOM 1478 O O . THR A 1 182 ? 20.687 -9.053 -10.191 1.00 70.12 182 THR A O 1
ATOM 1481 N N . PHE A 1 183 ? 18.946 -8.101 -11.218 1.00 68.44 183 PHE A N 1
ATOM 1482 C CA . PHE A 1 183 ? 17.955 -8.913 -10.503 1.00 68.44 183 PHE A CA 1
ATOM 1483 C C . PHE A 1 183 ? 18.196 -10.431 -10.627 1.00 68.44 183 PHE A C 1
ATOM 1485 O O . PHE A 1 183 ? 18.076 -11.188 -9.663 1.00 68.44 183 PHE A O 1
ATOM 1492 N N . SER A 1 184 ? 18.678 -10.885 -11.790 1.00 68.56 184 SER A N 1
ATOM 1493 C CA . SER A 1 184 ? 19.103 -12.279 -12.005 1.00 68.56 184 SER A CA 1
ATOM 1494 C C . SER A 1 184 ? 20.253 -12.715 -11.082 1.00 68.56 184 SER A C 1
ATOM 1496 O O . SER A 1 184 ? 20.323 -13.874 -10.661 1.00 68.56 184 SER A O 1
ATOM 1498 N N . GLU A 1 185 ? 21.172 -11.809 -10.746 1.00 71.00 185 GLU A N 1
ATOM 1499 C CA . GLU A 1 185 ? 22.255 -12.069 -9.794 1.00 71.00 185 GLU A CA 1
ATOM 1500 C C . GLU A 1 185 ? 21.753 -12.095 -8.349 1.00 71.00 185 GLU A C 1
ATOM 1502 O O . GLU A 1 185 ? 22.222 -12.938 -7.576 1.00 71.00 185 GLU A O 1
ATOM 1507 N N . VAL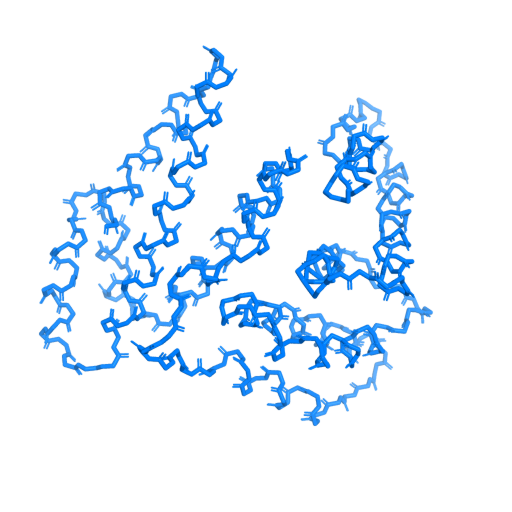 A 1 186 ? 20.762 -11.260 -8.013 1.00 69.94 186 VAL A N 1
ATOM 1508 C CA . VAL A 1 186 ? 20.057 -11.293 -6.721 1.00 69.94 186 VAL A CA 1
ATOM 1509 C C . VAL A 1 186 ? 19.350 -12.636 -6.531 1.00 69.94 186 VAL A C 1
ATOM 1511 O O . VAL A 1 186 ? 19.577 -13.300 -5.515 1.00 69.94 186 VAL A O 1
ATOM 1514 N N . ILE A 1 187 ? 18.572 -13.095 -7.522 1.00 69.94 187 ILE A N 1
ATOM 1515 C CA . ILE A 1 187 ? 17.901 -14.408 -7.492 1.00 69.94 187 ILE A CA 1
ATOM 1516 C C . ILE A 1 187 ? 18.927 -15.515 -7.243 1.00 69.94 187 ILE A C 1
ATOM 1518 O O . ILE A 1 187 ? 18.771 -16.311 -6.316 1.00 69.94 187 ILE A O 1
ATOM 1522 N N . ARG A 1 188 ? 20.023 -15.542 -8.011 1.00 73.25 188 ARG A N 1
ATOM 1523 C CA . ARG A 1 188 ? 21.070 -16.568 -7.881 1.00 73.25 188 ARG A CA 1
ATOM 1524 C C . ARG A 1 188 ? 21.732 -16.557 -6.501 1.00 73.25 188 ARG A C 1
ATOM 1526 O O . ARG A 1 188 ? 22.044 -17.621 -5.962 1.00 73.25 188 ARG A O 1
ATOM 1533 N N . ALA A 1 189 ? 21.971 -15.379 -5.925 1.00 70.12 189 ALA A N 1
ATOM 1534 C CA . ALA A 1 189 ? 22.485 -15.261 -4.565 1.00 70.12 189 ALA A CA 1
ATOM 1535 C C . ALA A 1 189 ? 21.475 -15.817 -3.548 1.00 70.12 189 ALA A C 1
ATOM 1537 O O . ALA A 1 189 ? 21.856 -16.556 -2.643 1.00 70.12 189 ALA A O 1
ATOM 1538 N N . MET A 1 190 ? 20.181 -15.548 -3.731 1.00 65.56 190 MET A N 1
ATOM 1539 C CA . MET A 1 190 ? 19.104 -16.035 -2.862 1.00 65.56 190 MET A CA 1
ATOM 1540 C C . MET A 1 190 ? 18.822 -17.532 -2.971 1.00 65.56 190 MET A C 1
ATOM 1542 O O . MET A 1 190 ? 18.538 -18.171 -1.957 1.00 65.56 190 MET A O 1
ATOM 1546 N N . GLU A 1 191 ? 18.974 -18.129 -4.150 1.00 68.19 191 GLU A N 1
ATOM 1547 C CA . GLU A 1 191 ? 18.896 -19.582 -4.329 1.00 68.19 191 GLU A CA 1
ATOM 1548 C C . GLU A 1 191 ? 19.937 -20.318 -3.468 1.00 68.19 191 GLU A C 1
ATOM 1550 O O . GLU A 1 191 ? 19.655 -21.398 -2.934 1.00 68.19 191 GLU A O 1
ATOM 1555 N N . GLN A 1 192 ? 21.111 -19.711 -3.246 1.00 66.00 192 GLN A N 1
ATOM 1556 C CA . GLN A 1 192 ? 22.132 -20.245 -2.337 1.00 66.00 192 GLN A CA 1
ATOM 1557 C C . GLN A 1 192 ? 21.717 -20.167 -0.859 1.00 66.00 192 GLN A C 1
ATOM 1559 O O . GLN A 1 192 ? 22.147 -21.011 -0.069 1.00 66.00 192 GLN A O 1
ATOM 1564 N N . PHE A 1 193 ? 20.837 -19.231 -0.486 1.00 61.03 193 PHE A N 1
ATOM 1565 C CA . PHE A 1 193 ? 20.320 -19.071 0.879 1.00 61.03 193 PHE A CA 1
ATOM 1566 C C . PHE A 1 193 ? 19.148 -20.015 1.233 1.00 61.03 193 PHE A C 1
ATOM 1568 O O . PHE A 1 193 ? 18.722 -20.029 2.383 1.00 61.03 193 PHE A O 1
ATOM 1575 N N . LYS A 1 194 ? 18.697 -20.869 0.296 1.00 54.94 194 LYS A N 1
ATOM 1576 C CA . LYS A 1 194 ? 17.662 -21.920 0.443 1.00 54.94 194 LYS A CA 1
ATOM 1577 C C . LYS A 1 194 ? 16.319 -21.489 1.084 1.00 54.94 194 LYS A C 1
ATOM 1579 O O . LYS A 1 194 ? 16.134 -21.594 2.291 1.00 54.94 194 LYS A O 1
ATOM 1584 N N . ARG A 1 195 ? 15.348 -21.309 0.171 1.00 53.66 195 ARG A N 1
ATOM 1585 C CA . ARG A 1 195 ? 13.868 -21.442 0.252 1.00 53.66 195 ARG A CA 1
ATOM 1586 C C . ARG A 1 195 ? 13.047 -20.362 0.982 1.00 53.66 195 ARG A C 1
ATOM 1588 O O . ARG A 1 195 ? 13.455 -19.806 1.988 1.00 53.66 195 ARG A O 1
ATOM 1595 N N . ASP A 1 196 ? 11.865 -20.139 0.397 1.00 52.41 196 ASP A N 1
ATOM 1596 C CA . ASP A 1 196 ? 10.711 -19.310 0.801 1.00 52.41 196 ASP A CA 1
ATOM 1597 C C . ASP A 1 196 ? 10.706 -17.812 0.451 1.00 52.41 196 ASP A C 1
ATOM 1599 O O . ASP A 1 196 ? 9.770 -17.113 0.823 1.00 52.41 196 ASP A O 1
ATOM 1603 N N . LYS A 1 197 ? 11.672 -17.306 -0.331 1.00 60.00 197 LYS A N 1
ATOM 1604 C CA . LYS A 1 197 ? 11.683 -15.881 -0.738 1.00 60.00 197 LYS A CA 1
ATOM 1605 C C . LYS A 1 197 ? 11.796 -15.601 -2.241 1.00 60.00 197 LYS A C 1
ATOM 1607 O O . LYS A 1 197 ? 11.886 -14.443 -2.620 1.00 60.00 197 LYS A O 1
ATOM 1612 N N . THR A 1 198 ? 11.777 -16.626 -3.096 1.00 62.22 198 THR A N 1
ATOM 1613 C CA . THR A 1 198 ? 11.766 -16.422 -4.559 1.00 62.22 198 THR A CA 1
ATOM 1614 C C . THR A 1 198 ? 10.491 -15.719 -5.020 1.00 62.22 198 THR A C 1
ATOM 1616 O O . THR A 1 198 ? 10.591 -14.795 -5.810 1.00 62.22 198 THR A O 1
ATOM 1619 N N . GLY A 1 199 ? 9.333 -16.061 -4.437 1.00 68.38 199 GLY A N 1
ATOM 1620 C CA . GLY A 1 199 ? 8.082 -15.337 -4.691 1.00 68.38 199 GLY A CA 1
ATOM 1621 C C . GLY A 1 199 ? 8.202 -13.855 -4.331 1.00 68.38 199 GLY A C 1
ATOM 1622 O O . GLY A 1 199 ? 8.014 -13.014 -5.191 1.00 68.38 199 GLY A O 1
ATOM 1623 N N . LEU A 1 200 ? 8.655 -13.524 -3.113 1.00 70.31 200 LEU A N 1
ATOM 1624 C CA . LEU A 1 200 ? 8.856 -12.127 -2.684 1.00 70.31 200 LEU A CA 1
ATOM 1625 C C . LEU A 1 200 ? 9.779 -11.320 -3.607 1.00 70.31 200 LEU A C 1
ATOM 1627 O O . LEU A 1 200 ? 9.577 -10.119 -3.755 1.00 70.31 200 LEU A O 1
ATOM 1631 N N . LEU A 1 201 ? 10.794 -11.955 -4.201 1.00 70.19 201 LEU A N 1
ATOM 1632 C CA . LEU A 1 201 ? 11.626 -11.296 -5.200 1.00 70.19 201 LEU A CA 1
ATOM 1633 C C . LEU A 1 201 ? 10.832 -11.015 -6.476 1.00 70.19 201 LEU A C 1
ATOM 1635 O O . LEU A 1 201 ? 10.834 -9.874 -6.918 1.00 70.19 201 LEU A O 1
ATOM 1639 N N . ASP A 1 202 ? 10.156 -12.009 -7.056 1.00 72.25 202 ASP A N 1
ATOM 1640 C CA . ASP A 1 202 ? 9.360 -11.812 -8.278 1.00 72.25 202 ASP A CA 1
ATOM 1641 C C . ASP A 1 202 ? 8.300 -10.706 -8.083 1.00 72.25 202 ASP A C 1
ATOM 1643 O O . ASP A 1 202 ? 8.079 -9.874 -8.965 1.00 72.25 202 ASP A O 1
ATOM 1647 N N . GLU A 1 203 ? 7.695 -10.645 -6.891 1.00 75.44 203 GLU A N 1
ATOM 1648 C CA . GLU A 1 203 ? 6.785 -9.570 -6.474 1.00 75.44 203 GLU A CA 1
ATOM 1649 C C . GLU A 1 203 ? 7.489 -8.199 -6.421 1.00 75.44 203 GLU A C 1
ATOM 1651 O O . GLU A 1 203 ? 6.933 -7.191 -6.864 1.00 75.44 203 GLU A O 1
ATOM 1656 N N . LEU A 1 204 ? 8.718 -8.156 -5.898 1.00 75.00 204 LEU A N 1
ATOM 1657 C CA . LEU A 1 204 ? 9.531 -6.944 -5.781 1.00 75.00 204 LEU A CA 1
ATOM 1658 C C . LEU A 1 204 ? 9.978 -6.422 -7.152 1.00 75.00 204 LEU A C 1
ATOM 1660 O O . LEU A 1 204 ? 9.869 -5.223 -7.400 1.00 75.00 204 LEU A O 1
ATOM 1664 N N . ALA A 1 205 ? 10.407 -7.304 -8.057 1.00 72.69 205 ALA A N 1
ATOM 1665 C CA . ALA A 1 205 ? 10.705 -6.950 -9.443 1.00 72.69 205 ALA A CA 1
ATOM 1666 C C . ALA A 1 205 ? 9.480 -6.358 -10.142 1.00 72.69 205 ALA A C 1
ATOM 1668 O O . ALA A 1 205 ? 9.562 -5.276 -10.720 1.00 72.69 205 ALA A O 1
ATOM 1669 N N . ALA A 1 206 ? 8.314 -7.001 -10.017 1.00 76.00 206 ALA A N 1
ATOM 1670 C CA . ALA A 1 206 ? 7.079 -6.484 -10.597 1.00 76.00 206 ALA A CA 1
ATOM 1671 C C . ALA A 1 206 ? 6.730 -5.081 -10.066 1.00 76.00 206 ALA A C 1
ATOM 1673 O O . ALA A 1 206 ? 6.310 -4.220 -10.841 1.00 76.00 206 ALA A O 1
ATOM 1674 N N . ALA A 1 207 ? 6.926 -4.820 -8.770 1.00 76.00 207 ALA A N 1
ATOM 1675 C CA . ALA A 1 207 ? 6.714 -3.497 -8.185 1.00 76.00 207 ALA A CA 1
ATOM 1676 C C . ALA A 1 207 ? 7.728 -2.459 -8.708 1.00 76.00 207 ALA A C 1
ATOM 1678 O O . ALA A 1 207 ? 7.336 -1.343 -9.069 1.00 76.00 207 ALA A O 1
ATOM 1679 N N . TYR A 1 208 ? 9.007 -2.836 -8.825 1.00 75.88 208 TYR A N 1
ATOM 1680 C CA . TYR A 1 208 ? 10.052 -1.987 -9.399 1.00 75.88 208 TYR A CA 1
ATOM 1681 C C . TYR A 1 208 ? 9.805 -1.652 -10.873 1.00 75.88 208 TYR A C 1
ATOM 1683 O O . TYR A 1 208 ? 9.962 -0.497 -11.270 1.00 75.88 208 TYR A O 1
ATOM 1691 N N . GLU A 1 209 ? 9.320 -2.599 -11.677 1.00 75.19 209 GLU A N 1
ATOM 1692 C CA . GLU A 1 209 ? 8.902 -2.316 -13.052 1.00 75.19 209 GLU A CA 1
ATOM 1693 C C . GLU A 1 209 ? 7.776 -1.277 -13.100 1.00 75.19 209 GLU A C 1
ATOM 1695 O O . GLU A 1 209 ? 7.785 -0.403 -13.959 1.00 75.19 209 GLU A O 1
ATOM 1700 N N . LYS A 1 210 ? 6.789 -1.345 -12.194 1.00 78.62 210 LYS A N 1
ATOM 1701 C CA . LYS A 1 210 ? 5.630 -0.431 -12.204 1.00 78.62 210 LYS A CA 1
ATOM 1702 C C . LYS A 1 210 ? 6.010 0.992 -11.812 1.00 78.62 210 LYS A C 1
ATOM 1704 O O . LYS A 1 210 ? 5.531 1.938 -12.440 1.00 78.62 210 LYS A O 1
ATOM 1709 N N . ILE A 1 211 ? 6.873 1.158 -10.811 1.00 73.94 211 ILE A N 1
ATOM 1710 C CA . ILE A 1 211 ? 7.370 2.489 -10.443 1.00 73.94 211 ILE A CA 1
ATOM 1711 C C . ILE A 1 211 ? 8.334 3.040 -11.508 1.00 73.94 211 ILE A C 1
ATOM 1713 O O . ILE A 1 211 ? 8.372 4.243 -11.756 1.00 73.94 211 ILE A O 1
ATOM 1717 N N . ALA A 1 212 ? 9.070 2.175 -12.205 1.00 71.25 212 ALA A N 1
ATOM 1718 C CA . ALA A 1 212 ? 9.905 2.591 -13.323 1.00 71.25 212 ALA A CA 1
ATOM 1719 C C . ALA A 1 212 ? 9.068 2.985 -14.558 1.00 71.25 212 ALA A C 1
ATOM 1721 O O . ALA A 1 212 ? 9.331 4.029 -15.156 1.00 71.25 212 ALA A O 1
ATOM 1722 N N . ASP A 1 213 ? 8.010 2.225 -14.882 1.00 75.12 213 ASP A N 1
ATOM 1723 C CA . ASP A 1 213 ? 7.005 2.567 -15.903 1.00 75.12 213 ASP A CA 1
ATOM 1724 C C . ASP A 1 213 ? 6.425 3.967 -15.623 1.00 75.12 213 ASP A C 1
ATOM 1726 O O . ASP A 1 213 ? 6.272 4.775 -16.542 1.00 75.12 213 ASP A O 1
ATOM 1730 N N . TYR A 1 214 ? 6.123 4.258 -14.350 1.00 75.19 214 TYR A N 1
ATOM 1731 C CA . TYR A 1 214 ? 5.669 5.567 -13.881 1.00 75.19 214 TYR A CA 1
ATOM 1732 C C . TYR A 1 214 ? 6.678 6.672 -14.203 1.00 75.19 214 TYR A C 1
ATOM 1734 O O . TYR A 1 214 ? 6.321 7.635 -14.877 1.00 75.19 214 TYR A O 1
ATOM 1742 N N . TYR A 1 215 ? 7.938 6.530 -13.785 1.00 71.50 215 TYR A N 1
ATOM 1743 C CA . TYR A 1 215 ? 8.948 7.569 -13.999 1.00 71.50 215 TYR A CA 1
ATOM 1744 C C . TYR A 1 215 ? 9.262 7.794 -15.477 1.00 71.50 215 TYR A C 1
ATOM 1746 O O . TYR A 1 215 ? 9.489 8.933 -15.879 1.00 71.50 215 TYR A O 1
ATOM 1754 N N . ILE A 1 216 ? 9.234 6.741 -16.302 1.00 70.75 216 ILE A N 1
ATOM 1755 C CA . ILE A 1 216 ? 9.368 6.886 -17.756 1.00 70.75 216 ILE A CA 1
ATOM 1756 C C . ILE A 1 216 ? 8.182 7.663 -18.323 1.00 70.75 216 ILE A C 1
ATOM 1758 O O . ILE A 1 216 ? 8.392 8.611 -19.072 1.00 70.75 216 ILE A O 1
ATOM 1762 N N . GLN A 1 217 ? 6.947 7.286 -17.976 1.00 69.62 217 GLN A N 1
ATOM 1763 C CA . GLN A 1 217 ? 5.744 7.940 -18.499 1.00 69.62 217 GLN A CA 1
ATOM 1764 C C . GLN A 1 217 ? 5.643 9.398 -18.045 1.00 69.62 217 GLN A C 1
ATOM 1766 O O . GLN A 1 217 ? 5.339 10.267 -18.864 1.00 69.62 217 GLN A O 1
ATOM 1771 N N . ASN A 1 218 ? 5.953 9.676 -16.779 1.00 64.88 218 ASN A N 1
ATOM 1772 C CA . ASN A 1 218 ? 5.971 11.029 -16.238 1.00 64.88 218 ASN A CA 1
ATOM 1773 C C . ASN A 1 218 ? 7.087 11.867 -16.884 1.00 64.88 218 ASN A C 1
ATOM 1775 O O . ASN A 1 218 ? 6.827 12.949 -17.400 1.00 64.88 218 ASN A O 1
ATOM 1779 N N . GLY A 1 219 ? 8.298 11.308 -16.994 1.00 58.50 219 GLY A N 1
ATOM 1780 C CA . GLY A 1 219 ? 9.432 11.958 -17.654 1.00 58.50 219 GLY A CA 1
ATOM 1781 C C . GLY A 1 219 ? 9.260 12.164 -19.165 1.00 58.50 219 GLY A C 1
ATOM 1782 O O . GLY A 1 219 ? 9.932 13.006 -19.746 1.00 58.50 219 GLY A O 1
ATOM 1783 N N . THR A 1 220 ? 8.362 11.424 -19.827 1.00 56.34 220 THR A N 1
ATOM 1784 C CA . THR A 1 220 ? 7.961 11.707 -21.218 1.00 56.34 220 THR A CA 1
ATOM 1785 C C . THR A 1 220 ? 6.864 12.762 -21.348 1.00 56.34 220 THR A C 1
ATOM 1787 O O . THR A 1 220 ? 6.724 13.339 -22.429 1.00 56.34 220 THR A O 1
ATOM 1790 N N . ASN A 1 221 ? 6.075 12.995 -20.295 1.00 54.50 221 ASN A N 1
ATOM 1791 C CA . ASN A 1 221 ? 4.984 13.971 -20.299 1.00 54.50 221 ASN A CA 1
ATOM 1792 C C . ASN A 1 221 ? 5.473 15.377 -19.926 1.00 54.50 221 ASN A C 1
ATOM 1794 O O . ASN A 1 221 ? 4.995 16.342 -20.520 1.00 54.50 221 ASN A O 1
ATOM 1798 N N . ASP A 1 222 ? 6.468 15.485 -19.044 1.00 49.34 222 ASP A N 1
ATOM 1799 C CA . ASP A 1 222 ? 7.235 16.714 -18.850 1.00 49.34 222 ASP A CA 1
ATOM 1800 C C . ASP A 1 222 ? 8.423 16.740 -19.814 1.00 49.34 222 ASP A C 1
ATOM 1802 O O . ASP A 1 222 ? 9.321 15.910 -19.744 1.00 49.34 222 ASP A O 1
ATOM 1806 N N . GLN A 1 223 ? 8.486 17.723 -20.716 1.00 48.66 223 GLN A N 1
ATOM 1807 C CA . GLN A 1 223 ? 9.687 17.941 -21.544 1.00 48.66 223 GLN A CA 1
ATOM 1808 C C . GLN A 1 223 ? 10.915 18.376 -20.716 1.00 48.66 223 GLN A C 1
ATOM 1810 O O . GLN A 1 223 ? 12.028 18.398 -21.240 1.00 48.66 223 GLN A O 1
ATOM 1815 N N . GLU A 1 224 ? 10.710 18.677 -19.430 1.00 47.06 224 GLU A N 1
ATOM 1816 C CA . GLU A 1 224 ? 11.727 18.899 -18.395 1.00 47.06 224 GLU A CA 1
ATOM 1817 C C . GLU A 1 224 ? 11.837 17.716 -17.416 1.00 47.06 224 GLU A C 1
ATOM 1819 O O . GLU A 1 224 ? 12.521 17.827 -16.402 1.00 47.06 224 GLU A O 1
ATOM 1824 N N . GLY A 1 225 ? 11.190 16.588 -17.738 1.00 47.69 225 GLY A N 1
ATOM 1825 C CA . GLY A 1 225 ? 11.157 15.348 -16.977 1.00 47.69 225 GLY A CA 1
ATOM 1826 C C . GLY A 1 225 ? 12.553 14.956 -16.533 1.00 47.69 225 GLY A C 1
ATOM 1827 O O . GLY A 1 225 ? 13.393 14.534 -17.332 1.00 47.69 225 GLY A O 1
ATOM 1828 N N . ASP A 1 226 ? 12.787 15.193 -15.251 1.00 53.25 226 ASP A N 1
ATOM 1829 C CA . ASP A 1 226 ? 14.090 15.334 -14.639 1.00 53.25 226 ASP A CA 1
ATOM 1830 C C . ASP A 1 226 ? 14.997 14.150 -15.012 1.00 53.25 226 ASP A C 1
ATOM 1832 O O . ASP A 1 226 ? 14.606 12.983 -14.900 1.00 53.25 226 ASP A O 1
ATOM 1836 N N . THR A 1 227 ? 16.234 14.416 -15.448 1.00 56.78 227 THR A N 1
ATOM 1837 C CA . THR A 1 227 ? 17.227 13.356 -15.756 1.00 56.78 227 THR A CA 1
ATOM 1838 C C . THR A 1 227 ? 17.363 12.376 -14.580 1.00 56.78 227 THR A C 1
ATOM 1840 O O . THR A 1 227 ? 17.663 11.193 -14.755 1.00 56.78 227 THR A O 1
ATOM 1843 N N . TYR A 1 228 ? 17.067 12.873 -13.380 1.00 54.72 228 TYR A N 1
ATOM 1844 C CA . TYR A 1 228 ? 16.938 12.132 -12.142 1.00 54.72 228 TYR A CA 1
ATOM 1845 C C . TYR A 1 228 ? 15.876 11.017 -12.173 1.00 54.72 228 TYR A C 1
ATOM 1847 O O . TYR A 1 228 ? 16.199 9.878 -11.837 1.00 54.72 228 TYR A O 1
ATOM 1855 N N . SER A 1 229 ? 14.646 11.285 -12.623 1.00 54.56 229 SER A N 1
ATOM 1856 C CA . SER A 1 229 ? 13.567 10.286 -12.689 1.00 54.56 229 SER A CA 1
ATOM 1857 C C . SER A 1 229 ? 13.877 9.170 -13.686 1.00 54.56 229 SER A C 1
ATOM 1859 O O . SER A 1 229 ? 13.604 8.001 -13.416 1.00 54.56 229 SER A O 1
ATOM 1861 N N . PHE A 1 230 ? 14.516 9.495 -14.813 1.00 57.03 230 PHE A N 1
ATOM 1862 C CA . PHE A 1 230 ? 14.933 8.491 -15.795 1.00 57.03 230 PHE A CA 1
ATOM 1863 C C . PHE A 1 230 ? 16.069 7.593 -15.278 1.00 57.03 230 PHE A C 1
ATOM 1865 O O . PHE A 1 230 ? 16.016 6.373 -15.442 1.00 57.03 230 PHE A O 1
ATOM 1872 N N . GLU A 1 231 ? 17.089 8.157 -14.623 1.00 61.84 231 GLU A N 1
ATOM 1873 C CA . GLU A 1 2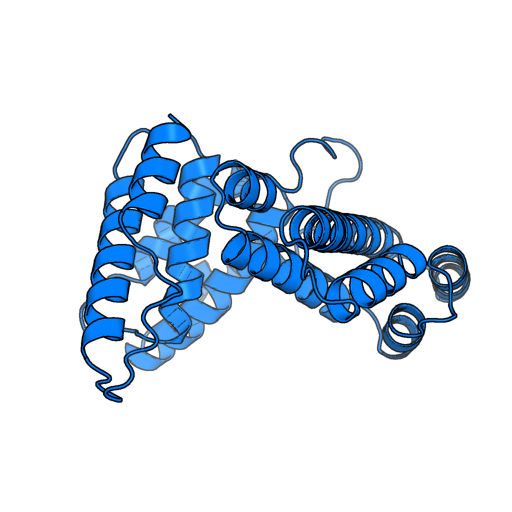31 ? 18.169 7.359 -14.022 1.00 61.84 231 GLU A CA 1
ATOM 1874 C C . GLU A 1 231 ? 17.677 6.525 -12.827 1.00 61.84 231 GLU A C 1
ATOM 1876 O O . GLU A 1 231 ? 18.130 5.392 -12.642 1.00 61.84 231 GLU A O 1
ATOM 1881 N N . GLN A 1 232 ? 16.691 7.018 -12.070 1.00 60.59 232 GLN A N 1
ATOM 1882 C CA . GLN A 1 232 ? 15.986 6.212 -11.074 1.00 60.59 232 GLN A CA 1
ATOM 1883 C C . GLN A 1 232 ? 15.230 5.053 -11.723 1.00 60.59 232 GLN A C 1
ATOM 1885 O O . GLN A 1 232 ? 15.433 3.914 -11.316 1.00 60.59 232 GLN A O 1
ATOM 1890 N N . ALA A 1 233 ? 14.429 5.306 -12.763 1.00 58.28 233 ALA A N 1
ATOM 1891 C CA . ALA A 1 233 ? 13.707 4.260 -13.489 1.00 58.28 233 ALA A CA 1
ATOM 1892 C C . ALA A 1 233 ? 14.659 3.178 -14.009 1.00 58.28 233 ALA A C 1
ATOM 1894 O O . ALA A 1 233 ? 14.420 1.988 -13.838 1.00 58.28 233 ALA A O 1
ATOM 1895 N N . LYS A 1 234 ? 15.780 3.593 -14.599 1.00 64.19 234 LYS A N 1
ATOM 1896 C CA . LYS A 1 234 ? 16.822 2.702 -15.111 1.00 64.19 234 LYS A CA 1
ATOM 1897 C C . LYS A 1 234 ? 17.488 1.881 -14.008 1.00 64.19 234 LYS A C 1
ATOM 1899 O O . LYS A 1 234 ? 17.755 0.704 -14.221 1.00 64.19 234 LYS A O 1
ATOM 1904 N N . THR A 1 235 ? 17.723 2.474 -12.840 1.00 65.81 235 THR A N 1
ATOM 1905 C CA . THR A 1 235 ? 18.215 1.741 -11.664 1.00 65.81 235 THR A CA 1
ATOM 1906 C C . THR A 1 235 ? 17.188 0.704 -11.209 1.00 65.81 235 THR A C 1
ATOM 1908 O O . THR A 1 235 ? 17.541 -0.458 -11.048 1.00 65.81 235 THR A O 1
ATOM 1911 N N . MET A 1 236 ? 15.909 1.081 -11.104 1.00 64.69 236 MET A N 1
ATOM 1912 C CA . MET A 1 236 ? 14.835 0.159 -10.719 1.00 64.69 236 MET A CA 1
ATOM 1913 C C . MET A 1 236 ? 14.653 -0.987 -11.725 1.00 64.69 236 MET A C 1
ATOM 1915 O O . MET A 1 236 ? 14.501 -2.122 -11.300 1.00 64.69 236 MET A O 1
ATOM 1919 N N . TYR A 1 237 ? 14.728 -0.728 -13.038 1.00 63.88 237 TYR A N 1
ATOM 1920 C CA . TYR A 1 237 ? 14.657 -1.782 -14.062 1.00 63.88 237 TYR A CA 1
ATOM 1921 C C . TYR A 1 237 ? 15.863 -2.714 -14.061 1.00 63.88 237 TYR A C 1
ATOM 1923 O O . TYR A 1 237 ? 15.706 -3.895 -14.328 1.00 63.88 237 TYR A O 1
ATOM 1931 N N . ASN A 1 238 ? 17.074 -2.209 -13.810 1.00 64.81 238 ASN A N 1
ATOM 1932 C CA . ASN A 1 238 ? 18.243 -3.087 -13.691 1.00 64.81 238 ASN A CA 1
ATOM 1933 C C . ASN A 1 238 ? 18.109 -4.038 -12.487 1.00 64.81 238 ASN A C 1
ATOM 1935 O O . ASN A 1 238 ? 18.644 -5.152 -12.508 1.00 64.81 238 ASN A O 1
ATOM 1939 N N . ASN A 1 239 ? 17.375 -3.583 -11.471 1.00 58.53 239 ASN A N 1
ATOM 1940 C CA . ASN A 1 239 ? 17.115 -4.285 -10.225 1.00 58.53 239 ASN A CA 1
ATOM 1941 C C . ASN A 1 239 ? 15.776 -5.052 -10.236 1.00 58.53 239 ASN A C 1
ATOM 1943 O O . ASN A 1 239 ? 15.434 -5.634 -9.208 1.00 58.53 239 ASN A O 1
ATOM 1947 N N . ALA A 1 240 ? 15.049 -5.072 -11.362 1.00 57.47 240 ALA A N 1
ATOM 1948 C CA . ALA A 1 240 ? 13.837 -5.862 -11.611 1.00 57.47 240 ALA A CA 1
ATOM 1949 C C . ALA A 1 240 ? 14.120 -7.031 -12.570 1.00 57.47 240 ALA A C 1
ATOM 1951 O O . ALA A 1 240 ? 13.425 -8.062 -12.460 1.00 57.47 240 ALA A O 1
#

Sequence (240 aa):
MRLKLAAMYRENEIDDVEDEDNDYDTSNESRALSLQQYTELLTMDYDDEIKGVCYYNILRLYKEYLKSDDDGKKIVDNMVEVLPKLATFDQRLLAVLAIDFLQEYDKLKGTSDQKLHRSLQAIAEGSVDDRSNQKKEWSIGFYLRDIGDWSAAETYWRSIIEQLESGLSSSVLSLVHDSVTTFSEVIRAMEQFKRDKTGLLDELAAAYEKIADYYIQNGTNDQEGDTYSFEQAKTMYNNA

Secondary structure (DSSP, 8-state):
-HHHHHHHHHH--TT----TT--SHHHHHHHHHHHHHHHHHHTS---HHHHHHHHHHHHHHHTT---TT--HHHHHHHHHHHGGGS-HHHHHHHHHHHHHHHHHHHHHHT---HHHHHHHHHHHTPPP-TTS-TTTTTHHHHHHHHHT-HHHHHHHHHHHHHHHHHTS-HHHHHHHT-TTS-HHHHHHHHHHT-SS-HHHHHHHHHHHHHHHHHHHHHHHHSTT--HHHHHHHHHHHHT-

Radius of gyration: 19.11 Å; chains: 1; bounding box: 48×55×47 Å